Protein AF-A0A933R9L8-F1 (afdb_monomer)

pLDDT: mean 95.76, std 4.69, range [41.19, 98.94]

Solvent-accessible surface area (backbone atoms only — not comparable to full-atom values): 16592 Å² total; per-residue (Å²): 120,64,81,80,59,75,62,63,45,76,41,99,88,29,70,45,69,69,52,46,71,72,54,46,63,58,39,54,50,33,44,76,72,66,45,65,59,48,73,47,65,54,41,42,53,50,57,69,38,23,59,70,42,68,73,44,87,62,46,54,54,50,40,52,53,36,51,37,51,44,21,60,78,44,70,26,32,32,28,41,24,48,54,45,76,68,50,55,60,53,46,61,76,44,89,33,55,61,26,32,33,36,34,68,65,66,79,70,50,98,53,62,45,60,49,53,51,41,27,22,51,40,18,46,54,32,41,77,50,76,38,26,25,21,53,50,48,34,32,42,19,56,64,69,55,95,49,93,68,34,33,26,89,56,14,66,58,48,44,46,54,15,30,34,12,38,33,60,69,44,78,58,43,52,89,94,52,66,31,61,70,53,54,54,23,35,27,49,99,87,65,52,69,34,35,30,71,37,19,40,11,45,39,81,90,36,73,83,47,41,12,44,74,47,77,39,51,35,40,26,42,32,38,17,41,44,97,94,41,53,33,39,38,39,37,38,32,30,35,26,72,83,56,52,73,42,75,39,73,47,54,39,56,80,76,73,42,77,68,68,26,27,31,19,36,61,90,79,71,45,76,47,79,39,52,53,49,73,51,73,31,49,56,74,32,69,51,46,35,32,34,25,39,89,100,45,64,31,83,51,70,45,79,80,29,76,47,30,56,41,31,67,82,130

Secondary structure (DSSP, 8-state):
--TTSS-EEE-SS-EEESSGGGGHHHHHHHHHHT-SEEEE--HHHHHHH-GGGGSSTTHHHHHHHHHHHHHHHHT-EEEE-S--HHHHHHHTT-TTEEEEE-SSSTT-SSSHHHHHHHHHHHHHHHHHTTPPEE--EE-------SSTTS--TTHHHHHHHHHTTBS--EE-PPTT---HHHHTTTB-TTS-B---SS--EE-GGGTTSTTTTTSS-EEEEEEEEETTEEEEEEEEE---TT---EEEEEEGGGGT--SSEEEEETTTTEEEEESEEEEEE-TT-EEEEEEPPTT--TT-S-TTSSSSS-----

Sequence (314 aa):
PYVDDGAWWIDEHAAHPIDPLFFRRWFDDARRWGVCAIEQDWMLMYWFGVRALRAAPDRAAAWQRGLDQLAAESGVGLIWCMATPADLVLAATLDHVVAVRTSDDYRFAADPALLWTWYLTVNRLADALGLAAFKDCFFSSRQIGSDPIDGDEHAELEALLACMSAGPVGIGDRVGRTDREVVMRTCDADGRIRHVDRPLGLIDSCLFGEPARGERLAWATTTATRAGKVWTYVVAINTSADRRVISDRLELGAIGMEVPCSVYEWRRGEVQTAAALAAELAPRDWCLWVCAPPDERADIGDLTKYVTVPSEHD

Radius of gyration: 20.87 Å; Cα contacts (8 Å, |Δi|>4): 673; chains: 1; bounding box: 55×42×53 Å

Structure (mmCIF, N/CA/C/O backbone):
data_AF-A0A933R9L8-F1
#
_entry.id   AF-A0A933R9L8-F1
#
loop_
_atom_site.group_PDB
_atom_site.id
_atom_site.type_symbol
_atom_site.label_atom_id
_atom_site.label_alt_id
_atom_site.label_comp_id
_atom_site.label_asym_id
_atom_site.label_entity_id
_atom_site.label_seq_id
_atom_site.pdbx_PDB_ins_code
_atom_site.Cartn_x
_atom_site.Cartn_y
_atom_site.Cartn_z
_atom_site.occupancy
_atom_site.B_iso_or_equiv
_atom_site.auth_seq_id
_atom_site.auth_comp_id
_atom_site.auth_asym_id
_atom_site.auth_atom_id
_atom_site.pdbx_PDB_model_num
ATOM 1 N N . PRO A 1 1 ? 29.404 0.090 -20.972 1.00 69.94 1 PRO A N 1
ATOM 2 C CA . PRO A 1 1 ? 29.252 -1.245 -21.588 1.00 69.94 1 PRO A CA 1
ATOM 3 C C . PRO A 1 1 ? 27.897 -1.427 -22.283 1.00 69.94 1 PRO A C 1
ATOM 5 O O . PRO A 1 1 ? 27.896 -1.899 -23.406 1.00 69.94 1 PRO A O 1
ATOM 8 N N . TYR A 1 2 ? 26.764 -1.054 -21.665 1.00 85.50 2 TYR A N 1
ATOM 9 C CA . TYR A 1 2 ? 25.452 -1.168 -22.331 1.00 85.50 2 TYR A CA 1
ATOM 10 C C . TYR A 1 2 ? 25.185 -0.055 -23.348 1.00 85.50 2 TYR A C 1
ATOM 12 O O . TYR A 1 2 ? 24.677 -0.332 -24.421 1.00 85.50 2 TYR A O 1
ATOM 20 N N . VAL A 1 3 ? 25.595 1.183 -23.050 1.00 86.25 3 VAL A N 1
ATOM 21 C CA . VAL A 1 3 ? 25.443 2.337 -23.962 1.00 86.25 3 VAL A CA 1
ATOM 22 C C . VAL A 1 3 ? 26.217 2.199 -25.276 1.00 86.25 3 VAL A C 1
ATOM 24 O O . VAL A 1 3 ? 25.944 2.921 -26.228 1.00 86.25 3 VAL A O 1
ATOM 27 N N . ASP A 1 4 ? 27.177 1.274 -25.313 1.00 86.38 4 ASP A N 1
ATOM 28 C CA . ASP A 1 4 ? 27.986 0.963 -26.489 1.00 86.38 4 ASP A CA 1
ATOM 29 C C . ASP A 1 4 ? 27.278 -0.045 -27.422 1.00 86.38 4 ASP A C 1
ATOM 31 O O . ASP A 1 4 ? 27.739 -0.274 -28.540 1.00 86.38 4 ASP A O 1
ATOM 35 N N . ASP A 1 5 ? 26.167 -0.644 -26.971 1.00 83.94 5 ASP A N 1
ATOM 36 C CA . ASP A 1 5 ? 25.378 -1.646 -27.689 1.00 83.94 5 ASP A CA 1
ATOM 37 C C . ASP A 1 5 ? 23.938 -1.145 -27.905 1.00 83.94 5 ASP A C 1
ATOM 39 O O . ASP A 1 5 ? 23.154 -0.995 -26.966 1.00 83.94 5 ASP A O 1
ATOM 43 N N . GLY A 1 6 ? 23.588 -0.849 -29.158 1.00 86.75 6 GLY A N 1
ATOM 44 C CA . GLY A 1 6 ? 22.267 -0.345 -29.543 1.00 86.75 6 GLY A CA 1
ATOM 45 C C . GLY A 1 6 ? 22.114 1.179 -29.488 1.00 86.75 6 GLY A C 1
ATOM 46 O O . GLY A 1 6 ? 23.080 1.937 -29.411 1.00 86.75 6 GLY A O 1
ATOM 47 N N . ALA A 1 7 ? 20.868 1.644 -29.599 1.00 94.12 7 ALA A N 1
ATOM 48 C CA . ALA A 1 7 ? 20.539 3.066 -29.623 1.00 94.12 7 ALA A CA 1
ATOM 49 C C . ALA A 1 7 ? 20.041 3.536 -28.250 1.00 94.12 7 ALA A C 1
ATOM 51 O O . ALA A 1 7 ? 19.140 2.931 -27.666 1.00 94.12 7 ALA A O 1
ATOM 52 N N . TRP A 1 8 ? 20.604 4.643 -27.766 1.00 96.31 8 TRP A N 1
ATOM 53 C CA . TRP A 1 8 ? 20.368 5.167 -26.422 1.00 96.31 8 TRP A CA 1
ATOM 54 C C . TRP A 1 8 ? 20.039 6.654 -26.454 1.00 96.31 8 TRP A C 1
ATOM 56 O O . TRP A 1 8 ? 20.600 7.421 -27.239 1.00 96.31 8 TRP A O 1
ATOM 66 N N . TRP A 1 9 ? 19.163 7.076 -25.549 1.00 95.88 9 TRP A N 1
ATOM 67 C CA . TRP A 1 9 ? 19.098 8.467 -25.127 1.00 95.88 9 TRP A CA 1
ATOM 68 C C . TRP A 1 9 ? 20.053 8.661 -23.959 1.00 95.88 9 TRP A C 1
ATOM 70 O O . TRP A 1 9 ? 19.980 7.917 -22.985 1.00 95.88 9 TRP A O 1
ATOM 80 N N . ILE A 1 10 ? 20.949 9.640 -24.069 1.00 95.56 10 ILE A N 1
ATOM 81 C CA . ILE A 1 10 ? 22.016 9.881 -23.097 1.00 95.56 10 ILE A CA 1
ATOM 82 C C . ILE A 1 10 ? 21.965 11.348 -22.678 1.00 95.56 10 ILE A C 1
ATOM 84 O O . ILE A 1 10 ? 21.993 12.245 -23.520 1.00 95.56 10 ILE A O 1
ATOM 88 N N . ASP A 1 11 ? 21.909 11.569 -21.374 1.00 95.44 11 ASP A N 1
ATOM 89 C CA . ASP A 1 11 ? 22.041 12.858 -20.708 1.00 95.44 11 ASP A CA 1
ATOM 90 C C . ASP A 1 11 ? 23.164 12.771 -19.655 1.00 95.44 11 ASP A C 1
ATOM 92 O O . ASP A 1 11 ? 23.765 11.718 -19.451 1.00 95.44 11 ASP A O 1
ATOM 96 N N . GLU A 1 12 ? 23.485 13.889 -18.999 1.00 90.88 12 GLU A N 1
ATOM 97 C CA . GLU A 1 12 ? 24.673 14.028 -18.138 1.00 90.88 12 GLU A CA 1
ATOM 98 C C . GLU A 1 12 ? 24.776 12.973 -17.021 1.00 90.88 12 GLU A C 1
ATOM 100 O O . GLU A 1 12 ? 25.872 12.517 -16.696 1.00 90.88 12 GLU A O 1
ATOM 105 N N . HIS A 1 13 ? 23.641 12.571 -16.443 1.00 87.19 13 HIS A N 1
ATOM 106 C CA . HIS A 1 13 ? 23.596 11.674 -15.282 1.00 87.19 13 HIS A CA 1
ATOM 107 C C . HIS A 1 13 ? 22.801 10.386 -15.519 1.00 87.19 13 HIS A C 1
ATOM 109 O O . HIS A 1 13 ? 22.729 9.548 -14.624 1.00 87.19 13 HIS A O 1
ATOM 115 N N . ALA A 1 14 ? 22.194 10.214 -16.696 1.00 92.62 14 ALA A N 1
ATOM 116 C CA . ALA A 1 14 ? 21.341 9.068 -16.980 1.00 92.62 14 ALA A CA 1
ATOM 117 C C . ALA A 1 14 ? 21.338 8.713 -18.469 1.00 92.62 14 ALA A C 1
ATOM 119 O O . ALA A 1 14 ? 21.495 9.568 -19.341 1.00 92.62 14 ALA A O 1
ATOM 120 N N . ALA A 1 15 ? 21.100 7.436 -18.752 1.00 94.12 15 ALA A N 1
ATOM 121 C CA . ALA A 1 15 ? 20.850 6.942 -20.093 1.00 94.12 15 ALA A CA 1
ATOM 122 C C . ALA A 1 15 ? 19.682 5.954 -20.073 1.00 94.12 15 ALA A C 1
ATOM 124 O O . ALA A 1 15 ? 19.472 5.257 -19.081 1.00 94.12 15 ALA A O 1
ATOM 125 N N . HIS A 1 16 ? 18.936 5.894 -21.173 1.00 94.69 16 HIS A N 1
ATOM 126 C CA . HIS A 1 16 ? 17.823 4.967 -21.346 1.00 94.69 16 HIS A CA 1
ATOM 127 C C . HIS A 1 16 ? 17.876 4.340 -22.745 1.00 94.69 16 HIS A C 1
ATOM 129 O O . HIS A 1 16 ? 18.088 5.076 -23.720 1.00 94.69 16 HIS A O 1
ATOM 135 N N . PRO A 1 17 ? 17.691 3.014 -22.879 1.00 94.88 17 PRO A N 1
ATOM 136 C CA . PRO A 1 17 ? 17.653 2.371 -24.187 1.00 94.88 17 PRO A CA 1
ATOM 137 C C . PRO A 1 17 ? 16.448 2.889 -24.979 1.00 94.88 17 PRO A C 1
ATOM 139 O O . PRO A 1 17 ? 15.366 3.087 -24.427 1.00 94.88 17 PRO A O 1
ATOM 142 N N . ILE A 1 18 ? 16.617 3.139 -26.275 1.00 94.50 18 ILE A N 1
ATOM 143 C CA . ILE A 1 18 ? 15.500 3.586 -27.122 1.00 94.50 18 ILE A CA 1
ATOM 144 C C . ILE A 1 18 ? 14.539 2.427 -27.397 1.00 94.50 18 ILE A C 1
ATOM 146 O O . ILE A 1 18 ? 13.329 2.636 -27.447 1.00 94.50 18 ILE A O 1
ATOM 150 N N . ASP A 1 19 ? 15.076 1.220 -27.580 1.00 92.06 19 ASP A N 1
ATOM 151 C CA . ASP A 1 19 ? 14.301 0.011 -27.853 1.00 92.06 19 ASP A CA 1
ATOM 152 C C . ASP A 1 19 ? 13.912 -0.696 -26.541 1.00 92.06 19 ASP A C 1
ATOM 154 O O . ASP A 1 19 ? 14.803 -1.178 -25.832 1.00 92.06 19 ASP A O 1
ATOM 158 N N . PRO A 1 20 ? 12.612 -0.819 -26.208 1.00 86.81 20 PRO A N 1
ATOM 159 C CA . PRO A 1 20 ? 12.167 -1.573 -25.038 1.00 86.81 20 PRO A CA 1
ATOM 160 C C . PRO A 1 20 ? 12.564 -3.058 -25.076 1.00 86.81 20 PRO A C 1
ATOM 162 O O . PRO A 1 20 ? 12.691 -3.682 -24.023 1.00 86.81 20 PRO A O 1
ATOM 165 N N . LEU A 1 21 ? 12.825 -3.639 -26.254 1.00 91.25 21 LEU A N 1
ATOM 166 C CA . LEU A 1 21 ? 13.293 -5.025 -26.366 1.00 91.25 21 LEU A CA 1
ATOM 167 C C . LEU A 1 21 ? 14.699 -5.234 -25.807 1.00 91.25 21 LEU A C 1
ATOM 169 O O . LEU A 1 21 ? 15.070 -6.380 -25.547 1.00 91.25 21 LEU A O 1
ATOM 173 N N . PHE A 1 22 ? 15.442 -4.156 -25.535 1.00 93.88 22 PHE A N 1
ATOM 174 C CA . PHE A 1 22 ? 16.661 -4.219 -24.735 1.00 93.88 22 PHE A CA 1
ATOM 175 C C . PHE A 1 22 ? 16.438 -5.017 -23.441 1.00 93.88 22 PHE A C 1
ATOM 177 O O . PHE A 1 22 ? 17.287 -5.820 -23.056 1.00 93.88 22 PHE A O 1
ATOM 184 N N . PHE A 1 23 ? 15.263 -4.878 -22.813 1.00 95.25 23 PHE A N 1
ATOM 185 C CA . PHE A 1 23 ? 14.953 -5.535 -21.547 1.00 95.25 23 PHE A CA 1
ATOM 186 C C . PHE A 1 23 ? 14.664 -7.044 -21.661 1.00 95.25 23 PHE A C 1
ATOM 188 O O . PHE A 1 23 ? 14.666 -7.732 -20.640 1.00 95.25 23 PHE A O 1
ATOM 195 N N . ARG A 1 24 ? 14.473 -7.602 -22.870 1.00 96.56 24 ARG A N 1
ATOM 196 C CA . ARG A 1 24 ? 14.032 -8.999 -23.085 1.00 96.56 24 ARG A CA 1
ATOM 197 C C . ARG A 1 24 ? 14.874 -10.024 -22.330 1.00 96.56 24 ARG A C 1
ATOM 199 O O . ARG A 1 24 ? 14.326 -10.926 -21.706 1.00 96.56 24 ARG A O 1
ATOM 206 N N . ARG A 1 25 ? 16.197 -9.839 -22.311 1.00 95.62 25 ARG A N 1
ATOM 207 C CA . ARG A 1 25 ? 17.114 -10.743 -21.607 1.00 95.62 25 ARG A CA 1
ATOM 208 C C . ARG A 1 25 ? 16.751 -10.915 -20.127 1.00 95.62 25 ARG A C 1
ATOM 210 O O . ARG A 1 25 ? 16.815 -12.031 -19.622 1.00 95.62 25 ARG A O 1
ATOM 217 N N . TRP A 1 26 ? 16.386 -9.837 -19.432 1.00 96.00 26 TRP A N 1
ATOM 218 C CA . TRP A 1 26 ? 16.037 -9.909 -18.011 1.00 96.00 26 TRP A CA 1
ATOM 219 C C . TRP A 1 26 ? 14.732 -10.664 -17.781 1.00 96.00 26 TRP A C 1
ATOM 221 O O . TRP A 1 26 ? 14.635 -11.409 -16.813 1.00 96.00 26 TRP A O 1
ATOM 231 N N . PHE A 1 27 ? 13.764 -10.541 -18.689 1.00 98.00 27 PHE A N 1
ATOM 232 C CA . PHE A 1 27 ? 12.518 -11.303 -18.627 1.00 98.00 27 PHE A CA 1
ATOM 233 C C . PHE A 1 27 ? 12.734 -12.791 -18.927 1.00 98.00 27 PHE A C 1
ATOM 235 O O . PHE A 1 27 ? 12.150 -13.635 -18.246 1.00 98.00 27 PHE A O 1
ATOM 242 N N . ASP A 1 28 ? 13.597 -13.126 -19.889 1.00 97.44 28 ASP A N 1
ATOM 243 C CA . ASP A 1 28 ? 13.980 -14.515 -20.173 1.00 97.44 28 ASP A CA 1
ATOM 244 C C . ASP A 1 28 ? 14.694 -15.149 -18.967 1.00 97.44 28 ASP A C 1
ATOM 246 O O . ASP A 1 28 ? 14.401 -16.283 -18.572 1.00 97.44 28 ASP A O 1
ATOM 250 N N . ASP A 1 29 ? 15.616 -14.403 -18.350 1.00 97.56 29 ASP A N 1
ATOM 251 C CA . ASP A 1 29 ? 16.334 -14.831 -17.150 1.00 97.56 29 ASP A CA 1
ATOM 252 C C . ASP A 1 29 ? 15.376 -14.978 -15.951 1.00 97.56 29 ASP A C 1
ATOM 254 O O . ASP A 1 29 ? 15.415 -16.004 -15.269 1.00 97.56 29 ASP A O 1
ATOM 258 N N . ALA A 1 30 ? 14.464 -14.022 -15.740 1.00 97.50 30 ALA A N 1
ATOM 259 C CA . ALA A 1 30 ? 13.445 -14.061 -14.691 1.00 97.50 30 ALA A CA 1
ATOM 260 C C . ALA A 1 30 ? 12.543 -15.297 -14.818 1.00 97.50 30 ALA A C 1
ATOM 262 O O . ALA A 1 30 ? 12.377 -16.048 -13.854 1.00 97.50 30 ALA A O 1
ATOM 263 N N . ARG A 1 31 ? 12.047 -15.576 -16.029 1.00 97.06 31 ARG A N 1
ATOM 264 C CA . ARG A 1 31 ? 11.274 -16.788 -16.321 1.00 97.06 31 ARG A CA 1
ATOM 265 C C . ARG A 1 31 ? 12.079 -18.052 -16.029 1.00 97.06 31 ARG A C 1
ATOM 267 O O . ARG A 1 31 ? 11.572 -18.966 -15.381 1.00 97.06 31 ARG A O 1
ATOM 274 N N . ARG A 1 32 ? 13.337 -18.119 -16.482 1.00 97.75 32 ARG A N 1
ATOM 275 C CA . ARG A 1 32 ? 14.215 -19.282 -16.260 1.00 97.75 32 ARG A CA 1
ATOM 276 C C . ARG A 1 32 ? 14.468 -19.541 -14.774 1.00 97.75 32 ARG A C 1
ATOM 278 O O . ARG A 1 32 ? 14.610 -20.696 -14.381 1.00 97.75 32 ARG A O 1
ATOM 285 N N . TRP A 1 33 ? 14.548 -18.489 -13.964 1.00 97.75 33 TRP A N 1
ATOM 286 C CA . TRP A 1 33 ? 14.773 -18.582 -12.520 1.00 97.75 33 TRP A CA 1
ATOM 287 C C . TRP A 1 33 ? 13.495 -18.795 -11.698 1.00 97.75 33 TRP A C 1
ATOM 289 O O . TRP A 1 33 ? 13.599 -19.054 -10.503 1.00 97.75 33 TRP A O 1
ATOM 299 N N . GLY A 1 34 ? 12.310 -18.725 -12.314 1.00 97.19 34 GLY A N 1
ATOM 300 C CA . GLY A 1 34 ? 11.031 -18.845 -11.608 1.00 97.19 34 GLY A CA 1
ATOM 301 C C . GLY A 1 34 ? 10.668 -17.601 -10.792 1.00 97.19 34 GLY A C 1
ATOM 302 O O . GLY A 1 34 ? 10.009 -17.709 -9.759 1.00 97.19 34 GLY A O 1
ATOM 303 N N . VAL A 1 35 ? 11.125 -16.424 -11.224 1.00 96.88 35 VAL A N 1
ATOM 304 C CA . VAL A 1 35 ? 10.791 -15.139 -10.599 1.00 96.88 35 VAL A CA 1
ATOM 305 C C . VAL A 1 35 ? 9.299 -14.853 -10.771 1.00 96.88 35 VAL A C 1
ATOM 307 O O . VAL A 1 35 ? 8.761 -14.994 -11.865 1.00 96.88 35 VAL A O 1
ATOM 310 N N . CYS A 1 36 ? 8.636 -14.431 -9.692 1.00 95.50 36 CYS A N 1
ATOM 311 C CA . CYS A 1 36 ? 7.206 -14.110 -9.713 1.00 95.50 36 CYS A CA 1
ATOM 312 C C . CYS A 1 36 ? 6.926 -12.697 -10.240 1.00 95.50 36 CYS A C 1
ATOM 314 O O . CYS A 1 36 ? 5.942 -12.497 -10.946 1.00 95.50 36 CYS A O 1
ATOM 316 N N . ALA A 1 37 ? 7.781 -11.727 -9.907 1.00 96.56 37 ALA A N 1
ATOM 317 C CA . ALA A 1 37 ? 7.651 -10.350 -10.365 1.00 96.56 37 ALA A CA 1
ATOM 318 C C . ALA A 1 37 ? 9.013 -9.652 -10.501 1.00 96.56 37 ALA A C 1
ATOM 320 O O . ALA A 1 37 ? 9.962 -9.999 -9.797 1.00 96.56 37 ALA A O 1
ATOM 321 N N . ILE A 1 38 ? 9.089 -8.659 -11.387 1.00 97.38 38 ILE A N 1
ATOM 322 C CA . ILE A 1 38 ? 10.220 -7.734 -11.525 1.00 97.38 38 ILE A CA 1
ATOM 323 C C . ILE A 1 38 ? 9.786 -6.361 -11.018 1.00 97.38 38 ILE A C 1
ATOM 325 O O . ILE A 1 38 ? 8.804 -5.796 -11.496 1.00 97.38 38 ILE A O 1
ATOM 329 N N . GLU A 1 39 ? 10.551 -5.799 -10.089 1.00 96.62 39 GLU A N 1
ATOM 330 C CA . GLU A 1 39 ? 10.417 -4.398 -9.705 1.00 96.62 39 GLU A CA 1
ATOM 331 C C . GLU A 1 39 ? 11.209 -3.518 -10.681 1.00 96.62 39 GLU A C 1
ATOM 333 O O . GLU A 1 39 ? 12.434 -3.620 -10.777 1.00 96.62 39 GLU A O 1
ATOM 338 N N . GLN A 1 40 ? 10.507 -2.669 -11.434 1.00 96.19 40 GLN A N 1
ATOM 339 C CA . GLN A 1 40 ? 11.128 -1.622 -12.235 1.00 96.19 40 GLN A CA 1
ATOM 340 C C . GLN A 1 40 ? 11.386 -0.411 -11.343 1.00 96.19 40 GLN A C 1
ATOM 342 O O . GLN A 1 40 ? 10.487 0.376 -11.044 1.00 96.19 40 GLN A O 1
ATOM 347 N N . ASP A 1 41 ? 12.645 -0.279 -10.953 1.00 93.38 41 ASP A N 1
ATOM 348 C CA . ASP A 1 41 ? 13.125 0.736 -10.028 1.00 93.38 41 ASP A CA 1
ATOM 349 C C . ASP A 1 41 ? 13.332 2.116 -10.687 1.00 93.38 41 ASP A C 1
ATOM 351 O O . ASP A 1 41 ? 13.408 2.228 -11.919 1.00 93.38 41 ASP A O 1
ATOM 355 N N . TRP A 1 42 ? 13.440 3.165 -9.864 1.00 91.56 42 TRP A N 1
ATOM 356 C CA . TRP A 1 42 ? 13.875 4.520 -10.243 1.00 91.56 42 TRP A CA 1
ATOM 357 C C . TRP A 1 42 ? 13.070 5.179 -11.386 1.00 91.56 42 TRP A C 1
ATOM 359 O O . TRP A 1 42 ? 13.608 6.003 -12.132 1.00 91.56 42 TRP A O 1
ATOM 369 N N . MET A 1 43 ? 11.772 4.886 -11.540 1.00 93.94 43 MET A N 1
ATOM 370 C CA . MET A 1 43 ? 10.982 5.396 -12.676 1.00 93.94 43 MET A CA 1
ATOM 371 C C . MET A 1 43 ? 11.011 6.922 -12.809 1.00 93.94 43 MET A C 1
ATOM 373 O O . MET A 1 43 ? 11.311 7.449 -13.887 1.00 93.94 43 MET A O 1
ATOM 377 N N . LEU A 1 44 ? 10.774 7.649 -11.710 1.00 92.69 44 LEU A N 1
ATOM 378 C CA . LEU A 1 44 ? 10.824 9.110 -11.710 1.00 92.69 44 LEU A CA 1
ATOM 379 C C . LEU A 1 44 ? 12.222 9.622 -12.074 1.00 92.69 44 LEU A C 1
ATOM 381 O O . LEU A 1 44 ? 12.355 10.641 -12.747 1.00 92.69 44 LEU A O 1
ATOM 385 N N . MET A 1 45 ? 13.276 8.911 -11.682 1.00 92.12 45 MET A N 1
ATOM 386 C CA . MET A 1 45 ? 14.651 9.318 -11.952 1.00 92.12 45 MET A CA 1
ATOM 387 C C . MET A 1 45 ? 15.014 9.144 -13.423 1.00 92.12 45 MET A C 1
ATOM 389 O O . MET A 1 45 ? 15.672 10.021 -13.976 1.00 92.12 45 MET A O 1
ATOM 393 N N . TYR A 1 46 ? 14.512 8.110 -14.102 1.00 91.62 46 TYR A N 1
ATOM 394 C CA . TYR A 1 46 ? 14.630 8.017 -15.561 1.00 91.62 46 TYR A CA 1
ATOM 395 C C . TYR A 1 46 ? 13.825 9.111 -16.260 1.00 91.62 46 TYR A C 1
ATOM 397 O O . TYR A 1 46 ? 14.349 9.788 -17.148 1.00 91.62 46 TYR A O 1
ATOM 405 N N . TRP A 1 47 ? 12.590 9.353 -15.814 1.00 91.75 47 TRP A N 1
ATOM 406 C CA . TRP A 1 47 ? 11.761 10.437 -16.337 1.00 91.75 47 TRP A CA 1
ATOM 407 C C . TRP A 1 47 ? 12.449 11.806 -16.211 1.00 91.75 47 TRP A C 1
ATOM 409 O O . TRP A 1 47 ? 12.438 12.590 -17.163 1.00 91.75 47 TRP A O 1
ATOM 419 N N . PHE A 1 48 ? 13.075 12.107 -15.065 1.00 92.38 48 PHE A N 1
ATOM 420 C CA . PHE A 1 48 ? 13.801 13.362 -14.838 1.00 92.38 48 PHE A CA 1
ATOM 421 C C . PHE A 1 48 ? 15.173 13.422 -15.498 1.00 92.38 48 PHE A C 1
ATOM 423 O O . PHE A 1 48 ? 15.513 14.471 -16.054 1.00 92.38 48 PHE A O 1
ATOM 430 N N . GLY A 1 49 ? 15.920 12.326 -15.450 1.00 94.06 49 GLY A N 1
ATOM 431 C CA . GLY A 1 49 ? 17.307 12.237 -15.880 1.00 94.06 49 GLY A CA 1
ATOM 432 C C . GLY A 1 49 ? 17.485 12.124 -17.389 1.00 94.06 49 GLY A C 1
ATOM 433 O O . GLY A 1 49 ? 18.515 12.562 -17.885 1.00 94.06 49 GLY A O 1
ATOM 434 N N . VAL A 1 50 ? 16.499 11.597 -18.126 1.00 96.00 50 VAL A N 1
ATOM 435 C CA . VAL A 1 50 ? 16.588 11.405 -19.583 1.00 96.00 50 VAL A CA 1
ATOM 436 C C . VAL A 1 50 ? 15.557 12.278 -20.293 1.00 96.00 50 VAL A C 1
ATOM 438 O O . VAL A 1 50 ? 14.399 11.905 -20.489 1.00 96.00 50 VAL A O 1
ATOM 441 N N . ARG A 1 51 ? 15.979 13.470 -20.732 1.00 95.75 51 ARG A N 1
ATOM 442 C CA . ARG A 1 51 ? 15.111 14.498 -21.339 1.00 95.75 51 ARG A CA 1
ATOM 443 C C . ARG A 1 51 ? 14.340 13.975 -22.543 1.00 95.75 51 ARG A C 1
ATOM 445 O O . ARG A 1 51 ? 13.201 14.382 -22.772 1.00 95.75 51 ARG A O 1
ATOM 452 N N . ALA A 1 52 ? 14.938 13.059 -23.298 1.00 95.75 52 ALA A N 1
ATOM 453 C CA . ALA A 1 52 ? 14.323 12.481 -24.481 1.00 95.75 52 ALA A CA 1
ATOM 454 C C . ALA A 1 52 ? 13.017 11.719 -24.192 1.00 95.75 52 ALA A C 1
ATOM 456 O O . ALA A 1 52 ? 12.145 11.744 -25.061 1.00 95.75 52 ALA A O 1
ATOM 457 N N . LEU A 1 53 ? 12.838 11.133 -22.997 1.00 94.38 53 LEU A N 1
ATOM 458 C CA . LEU A 1 53 ? 11.589 10.466 -22.590 1.00 94.38 53 LEU A CA 1
ATOM 459 C C . LEU A 1 53 ? 10.397 11.432 -22.520 1.00 94.38 53 LEU A C 1
ATOM 461 O O . LEU A 1 53 ? 9.253 11.009 -22.664 1.00 94.38 53 LEU A O 1
ATOM 465 N N . ARG A 1 54 ? 10.670 12.731 -22.348 1.00 93.62 54 ARG A N 1
ATOM 466 C CA . ARG A 1 54 ? 9.668 13.805 -22.223 1.00 93.62 54 ARG A CA 1
ATOM 467 C C . ARG A 1 54 ? 9.609 14.733 -23.426 1.00 93.62 54 ARG A C 1
ATOM 469 O O . ARG A 1 54 ? 8.764 15.618 -23.486 1.00 93.62 54 ARG A O 1
ATOM 476 N N . ALA A 1 55 ? 10.528 14.563 -24.372 1.00 95.50 55 ALA A N 1
ATOM 477 C CA . ALA A 1 55 ? 10.632 15.428 -25.541 1.00 95.50 55 ALA A CA 1
ATOM 478 C C . ALA A 1 55 ? 9.514 15.182 -26.571 1.00 95.50 55 ALA A C 1
ATOM 480 O O . ALA A 1 55 ? 9.334 15.993 -27.476 1.00 95.50 55 ALA A O 1
ATOM 481 N N . ALA A 1 56 ? 8.775 14.076 -26.451 1.00 94.06 56 ALA A N 1
ATOM 482 C CA . ALA A 1 56 ? 7.577 13.801 -27.232 1.00 94.06 56 ALA A CA 1
ATOM 483 C C . ALA A 1 56 ? 6.592 12.956 -26.407 1.00 94.06 56 ALA A C 1
ATOM 485 O O . ALA A 1 56 ? 7.047 12.166 -25.572 1.00 94.06 56 ALA A O 1
ATOM 486 N N . PRO A 1 57 ? 5.274 13.078 -26.658 1.00 91.38 57 PRO A N 1
ATOM 487 C CA . PRO A 1 57 ? 4.285 12.145 -26.130 1.00 91.38 57 PRO A CA 1
ATOM 488 C C . PRO A 1 57 ? 4.654 10.686 -26.426 1.00 91.38 57 PRO A C 1
ATOM 490 O O . PRO A 1 57 ? 5.427 10.394 -27.340 1.00 91.38 57 PRO A O 1
ATOM 493 N N . ASP A 1 58 ? 4.094 9.777 -25.634 1.00 92.50 58 ASP A N 1
ATOM 494 C CA . ASP A 1 58 ? 4.219 8.321 -25.762 1.00 92.50 58 ASP A CA 1
ATOM 495 C C . ASP A 1 58 ? 5.600 7.696 -25.542 1.00 92.50 58 ASP A C 1
ATOM 497 O O . ASP A 1 58 ? 5.664 6.483 -25.405 1.00 92.50 58 ASP A O 1
ATOM 501 N N . ARG A 1 59 ? 6.707 8.437 -25.437 1.00 94.06 59 ARG A N 1
ATOM 502 C CA . ARG A 1 59 ? 8.031 7.796 -25.283 1.00 94.06 59 ARG A CA 1
ATOM 503 C C . ARG A 1 59 ? 8.186 7.017 -23.978 1.00 94.06 59 ARG A C 1
ATOM 505 O O . ARG A 1 59 ? 8.555 5.847 -24.013 1.00 94.06 59 ARG A O 1
ATOM 512 N N . ALA A 1 60 ? 7.860 7.629 -22.840 1.00 94.06 60 ALA A N 1
ATOM 513 C CA . ALA A 1 60 ? 7.844 6.908 -21.564 1.00 94.06 60 ALA A CA 1
ATOM 514 C C . ALA A 1 60 ? 6.755 5.825 -21.521 1.00 94.06 60 ALA A C 1
ATOM 516 O O . ALA A 1 60 ? 6.968 4.762 -20.943 1.00 94.06 60 ALA A O 1
ATOM 517 N N . ALA A 1 61 ? 5.622 6.055 -22.192 1.00 95.38 61 ALA A N 1
ATOM 518 C CA . ALA A 1 61 ? 4.556 5.064 -22.262 1.00 95.38 61 ALA A CA 1
ATOM 519 C C . ALA A 1 61 ? 4.949 3.841 -23.103 1.00 95.38 61 ALA A C 1
ATOM 521 O O . ALA A 1 61 ? 4.621 2.719 -22.742 1.00 95.38 61 ALA A O 1
ATOM 522 N N . ALA A 1 62 ? 5.676 4.033 -24.205 1.00 95.50 62 ALA A N 1
ATOM 523 C CA . ALA A 1 62 ? 6.184 2.961 -25.053 1.00 95.50 62 ALA A CA 1
ATOM 524 C C . ALA A 1 62 ? 7.194 2.083 -24.306 1.00 95.50 62 ALA A C 1
ATOM 526 O O . ALA A 1 62 ? 7.180 0.867 -24.477 1.00 95.50 62 ALA A O 1
ATOM 527 N N . TRP A 1 63 ? 8.020 2.680 -23.441 1.00 95.56 63 TRP A N 1
ATOM 528 C CA . TRP A 1 63 ? 8.882 1.923 -22.537 1.00 95.56 63 TRP A CA 1
ATOM 529 C C . TRP A 1 63 ? 8.063 1.019 -21.607 1.00 95.56 63 TRP A C 1
ATOM 531 O O . TRP A 1 63 ? 8.272 -0.192 -21.611 1.00 95.56 63 TRP A O 1
ATOM 541 N N . GLN A 1 64 ? 7.092 1.575 -20.880 1.00 97.38 64 GLN A N 1
ATOM 542 C CA . GLN A 1 64 ? 6.274 0.807 -19.933 1.00 97.38 64 GLN A CA 1
ATOM 543 C C . GLN A 1 64 ? 5.410 -0.261 -20.618 1.00 97.38 64 GLN A C 1
ATOM 545 O O . GLN A 1 64 ? 5.379 -1.395 -20.155 1.00 97.38 64 GLN A O 1
ATOM 550 N N . ARG A 1 65 ? 4.788 0.050 -21.765 1.00 97.81 65 ARG A N 1
ATOM 551 C CA . ARG A 1 65 ? 4.049 -0.929 -22.588 1.00 97.81 65 ARG A CA 1
ATOM 552 C C . ARG A 1 65 ? 4.955 -2.047 -23.107 1.00 97.81 65 ARG A C 1
ATOM 554 O O . ARG A 1 65 ? 4.528 -3.189 -23.202 1.00 97.81 65 ARG A O 1
ATOM 561 N N . GLY A 1 66 ? 6.207 -1.729 -23.437 1.00 97.69 66 GLY A N 1
ATOM 562 C CA . GLY A 1 66 ? 7.195 -2.734 -23.818 1.00 97.69 66 GLY A CA 1
ATOM 563 C C . GLY A 1 66 ? 7.540 -3.677 -22.664 1.00 97.69 66 GLY A C 1
ATOM 564 O O . GLY A 1 66 ? 7.625 -4.883 -22.876 1.00 97.69 66 GLY A O 1
ATOM 565 N N . LEU A 1 67 ? 7.691 -3.150 -21.443 1.00 98.00 67 LEU A N 1
ATOM 566 C CA . LEU A 1 67 ? 7.883 -3.979 -20.249 1.00 98.00 67 LEU A CA 1
ATOM 567 C C . LEU A 1 67 ? 6.660 -4.861 -19.972 1.00 98.00 67 LEU A C 1
ATOM 569 O O . LEU A 1 67 ? 6.830 -6.047 -19.713 1.00 98.00 67 LEU A O 1
ATOM 573 N N . ASP A 1 68 ? 5.450 -4.309 -20.075 1.00 98.44 68 ASP A N 1
ATOM 574 C CA . ASP A 1 68 ? 4.190 -5.045 -19.904 1.00 98.44 68 ASP A CA 1
ATOM 575 C C . ASP A 1 68 ? 4.042 -6.187 -20.928 1.00 98.44 68 ASP A C 1
ATOM 577 O O . ASP A 1 68 ? 3.730 -7.320 -20.565 1.00 98.44 68 ASP A O 1
ATOM 581 N N . GLN A 1 69 ? 4.397 -5.949 -22.195 1.00 98.44 69 GLN A N 1
ATOM 582 C CA . GLN A 1 69 ? 4.424 -7.004 -23.211 1.00 98.44 69 GLN A CA 1
ATOM 583 C C . GLN A 1 69 ? 5.425 -8.120 -22.861 1.00 98.44 69 GLN A C 1
ATOM 585 O O . GLN A 1 69 ? 5.113 -9.304 -22.992 1.00 98.44 69 GLN A O 1
ATOM 590 N N . LEU A 1 70 ? 6.639 -7.769 -22.429 1.00 98.31 70 LEU A N 1
ATOM 591 C CA . LEU A 1 70 ? 7.645 -8.764 -22.039 1.00 98.31 70 LEU A CA 1
ATOM 592 C C . LEU A 1 70 ? 7.215 -9.541 -20.785 1.00 98.31 70 LEU A C 1
ATOM 594 O O . LEU A 1 70 ? 7.469 -10.742 -20.685 1.00 98.31 70 LEU A O 1
ATOM 598 N N . ALA A 1 71 ? 6.525 -8.878 -19.857 1.00 98.12 71 ALA A N 1
ATOM 599 C CA . ALA A 1 71 ? 5.917 -9.484 -18.680 1.00 98.12 71 ALA A CA 1
ATOM 600 C C . ALA A 1 71 ? 4.863 -10.531 -19.078 1.00 98.12 71 ALA A C 1
ATOM 602 O O . ALA A 1 71 ? 4.908 -11.663 -18.584 1.00 98.12 71 ALA A O 1
ATOM 603 N N . ALA A 1 72 ? 4.007 -10.201 -20.052 1.00 97.94 72 ALA A N 1
ATOM 604 C CA . ALA A 1 72 ? 3.027 -11.112 -20.641 1.00 97.94 72 ALA A CA 1
ATOM 605 C C . ALA A 1 72 ? 3.679 -12.354 -21.267 1.00 97.94 72 ALA A C 1
ATOM 607 O O . ALA A 1 72 ? 3.296 -13.488 -20.972 1.00 97.94 72 ALA A O 1
ATOM 608 N N . GLU A 1 73 ? 4.696 -12.149 -22.114 1.00 97.62 73 GLU A N 1
ATOM 609 C CA . GLU A 1 73 ? 5.421 -13.226 -22.804 1.00 97.62 73 GLU A CA 1
ATOM 610 C C . GLU A 1 73 ? 6.128 -14.169 -21.815 1.00 97.62 73 GLU A C 1
ATOM 612 O O . GLU A 1 73 ? 6.189 -15.385 -22.033 1.00 97.62 73 GLU A O 1
ATOM 617 N N . SER A 1 74 ? 6.637 -13.623 -20.708 1.00 97.12 74 SER A N 1
ATOM 618 C CA . SER A 1 74 ? 7.395 -14.387 -19.718 1.00 97.12 74 SER A CA 1
ATOM 619 C C . SER A 1 74 ? 6.556 -14.970 -18.585 1.00 97.12 74 SER A C 1
ATOM 621 O O . SER A 1 74 ? 7.013 -15.930 -17.955 1.00 97.12 74 SER A O 1
ATOM 623 N N . GLY A 1 75 ? 5.335 -14.476 -18.365 1.00 96.81 75 GLY A N 1
ATOM 624 C CA . GLY A 1 75 ? 4.478 -14.867 -17.243 1.00 96.81 75 GLY A CA 1
ATOM 625 C C . GLY A 1 75 ? 4.995 -14.350 -15.898 1.00 96.81 75 GLY A C 1
ATOM 626 O O . GLY A 1 75 ? 4.942 -15.073 -14.907 1.00 96.81 75 GLY A O 1
ATOM 627 N N . VAL A 1 76 ? 5.549 -13.137 -15.886 1.00 97.50 76 VAL A N 1
ATOM 628 C CA . VAL A 1 76 ? 6.143 -12.488 -14.707 1.00 97.50 76 VAL A CA 1
ATOM 629 C C . VAL A 1 76 ? 5.358 -11.213 -14.426 1.00 97.50 76 VAL A C 1
ATOM 631 O O . VAL A 1 76 ? 5.045 -10.488 -15.360 1.00 97.50 76 VAL A O 1
ATOM 634 N N . GLY A 1 77 ? 5.025 -10.934 -13.168 1.00 98.06 77 GLY A N 1
ATOM 635 C CA . GLY A 1 77 ? 4.391 -9.671 -12.791 1.00 98.06 77 GLY A CA 1
ATOM 636 C C . GLY A 1 77 ? 5.371 -8.497 -12.810 1.00 98.06 77 GLY A C 1
ATOM 637 O O . GLY A 1 77 ? 6.588 -8.673 -12.751 1.00 98.06 77 GLY A O 1
ATOM 638 N N . LEU A 1 78 ? 4.854 -7.279 -12.836 1.00 98.38 78 LEU A N 1
ATOM 639 C CA . LEU A 1 78 ? 5.649 -6.069 -12.654 1.00 98.38 78 LEU A CA 1
ATOM 640 C C . LEU A 1 78 ? 5.302 -5.391 -11.330 1.00 98.38 78 LEU A C 1
ATOM 642 O O . LEU A 1 78 ? 4.184 -5.507 -10.827 1.00 98.38 78 LEU A O 1
ATOM 646 N N . ILE A 1 79 ? 6.263 -4.661 -10.781 1.00 98.19 79 ILE A N 1
ATOM 647 C CA . ILE A 1 79 ? 6.049 -3.703 -9.700 1.00 98.19 79 ILE A CA 1
ATOM 648 C C . ILE A 1 79 ? 6.707 -2.401 -10.130 1.00 98.19 79 ILE A C 1
ATOM 650 O O . ILE A 1 79 ? 7.890 -2.391 -10.467 1.00 98.19 79 ILE A O 1
ATOM 654 N N . TRP A 1 80 ? 5.968 -1.299 -10.133 1.00 98.00 80 TRP A N 1
ATOM 655 C CA . TRP A 1 80 ? 6.582 0.004 -10.378 1.00 98.00 80 TRP A CA 1
ATOM 656 C C . TRP A 1 80 ? 7.110 0.601 -9.094 1.00 98.00 80 TRP A C 1
ATOM 658 O O . TRP A 1 80 ? 6.375 0.713 -8.113 1.00 98.00 80 TRP A O 1
ATOM 668 N N . CYS A 1 81 ? 8.354 1.056 -9.125 1.00 96.44 81 CYS A N 1
ATOM 669 C CA . CYS A 1 81 ? 8.970 1.741 -8.011 1.00 96.44 81 CYS A CA 1
ATOM 670 C C . CYS A 1 81 ? 9.286 3.198 -8.349 1.00 96.44 81 CYS A C 1
ATOM 672 O O . CYS A 1 81 ? 9.756 3.520 -9.445 1.00 96.44 81 CYS A O 1
ATOM 674 N N . MET A 1 82 ? 9.022 4.082 -7.377 1.00 93.25 82 MET A N 1
ATOM 675 C CA . MET A 1 82 ? 9.251 5.520 -7.510 1.00 93.25 82 MET A CA 1
ATOM 676 C C . MET A 1 82 ? 8.549 6.081 -8.757 1.00 93.25 82 MET A C 1
ATOM 678 O O . MET A 1 82 ? 9.126 6.829 -9.544 1.00 93.25 82 MET A O 1
ATOM 682 N N . ALA A 1 83 ? 7.296 5.672 -8.955 1.00 94.19 83 ALA A N 1
ATOM 683 C CA . ALA A 1 83 ? 6.459 6.064 -10.080 1.00 94.19 83 ALA A CA 1
ATOM 684 C C . ALA A 1 83 ? 5.989 7.523 -9.954 1.00 94.19 83 ALA A C 1
ATOM 686 O O . ALA A 1 83 ? 5.653 8.005 -8.870 1.00 94.19 83 ALA A O 1
ATOM 687 N N . THR A 1 84 ? 5.922 8.240 -11.075 1.00 93.88 84 THR A N 1
ATOM 688 C CA . THR A 1 84 ? 5.240 9.539 -11.144 1.00 93.88 84 THR A CA 1
ATOM 689 C C . THR A 1 84 ? 3.718 9.346 -11.213 1.00 93.88 84 THR A C 1
ATOM 691 O O . THR A 1 84 ? 3.248 8.268 -11.576 1.00 93.88 84 THR A O 1
ATOM 694 N N . PRO A 1 85 ? 2.899 10.388 -10.967 1.00 93.62 85 PRO A N 1
ATOM 695 C CA . PRO A 1 85 ? 1.451 10.280 -11.160 1.00 93.62 85 PRO A CA 1
ATOM 696 C C . PRO A 1 85 ? 1.041 9.860 -12.581 1.00 93.62 85 PRO A C 1
ATOM 698 O O . PRO A 1 85 ? 0.033 9.183 -12.748 1.00 93.62 85 PRO A O 1
ATOM 701 N N . ALA A 1 86 ? 1.815 10.233 -13.606 1.00 93.94 86 ALA A N 1
ATOM 702 C CA . ALA A 1 86 ? 1.546 9.815 -14.982 1.00 93.94 86 ALA A CA 1
ATOM 703 C C . ALA A 1 86 ? 1.805 8.315 -15.186 1.00 93.94 86 ALA A C 1
ATOM 705 O O . ALA A 1 86 ? 1.044 7.662 -15.899 1.00 93.94 86 ALA A O 1
ATOM 706 N N . ASP A 1 87 ? 2.832 7.775 -14.525 1.00 96.00 87 ASP A N 1
ATOM 707 C CA . ASP A 1 87 ? 3.121 6.341 -14.530 1.00 96.00 87 ASP A CA 1
ATOM 708 C C . ASP A 1 87 ? 1.991 5.570 -13.841 1.00 96.00 87 ASP A C 1
ATOM 710 O O . ASP A 1 87 ? 1.515 4.596 -14.402 1.00 96.00 87 ASP A O 1
ATOM 714 N N . LEU A 1 88 ? 1.469 6.059 -12.704 1.00 96.88 88 LEU A N 1
ATOM 715 C CA . LEU A 1 88 ? 0.308 5.455 -12.027 1.00 96.88 88 LEU A CA 1
ATOM 716 C C . LEU A 1 88 ? -0.963 5.458 -12.898 1.00 96.88 88 LEU A C 1
ATOM 718 O O . LEU A 1 88 ? -1.738 4.507 -12.889 1.00 96.88 88 LEU A O 1
ATOM 722 N N . VAL A 1 89 ? -1.202 6.514 -13.677 1.00 97.12 89 VAL A N 1
ATOM 723 C CA . VAL A 1 89 ? -2.357 6.548 -14.591 1.00 97.12 89 VAL A CA 1
ATOM 724 C C . VAL A 1 89 ? -2.180 5.559 -15.741 1.00 97.12 89 VAL A C 1
ATOM 726 O O . VAL A 1 89 ? -3.126 4.860 -16.096 1.00 97.12 89 VAL A O 1
ATOM 729 N N . LEU A 1 90 ? -0.982 5.488 -16.330 1.00 97.12 90 LEU A N 1
ATOM 730 C CA . LEU A 1 90 ? -0.695 4.515 -17.383 1.00 97.12 90 LEU A CA 1
ATOM 731 C C . LEU A 1 90 ? -0.781 3.086 -16.843 1.00 97.12 90 LEU A C 1
ATOM 733 O O . LEU A 1 90 ? -1.307 2.205 -17.514 1.00 97.12 90 LEU A O 1
ATOM 737 N N . ALA A 1 91 ? -0.310 2.890 -15.621 1.00 97.88 91 ALA A N 1
ATOM 738 C CA . ALA A 1 91 ? -0.302 1.633 -14.911 1.00 97.88 91 ALA A CA 1
ATOM 739 C C . ALA A 1 91 ? -1.669 0.955 -14.836 1.00 97.88 91 ALA A C 1
ATOM 741 O O . ALA A 1 91 ? -1.780 -0.240 -15.079 1.00 97.88 91 ALA A O 1
ATOM 742 N N . ALA A 1 92 ? -2.719 1.740 -14.600 1.00 97.56 92 ALA A N 1
ATOM 743 C CA . ALA A 1 92 ? -4.102 1.269 -14.578 1.00 97.56 92 ALA A CA 1
ATOM 744 C C . ALA A 1 92 ? -4.603 0.716 -15.928 1.00 97.56 92 ALA A C 1
ATOM 746 O O . ALA A 1 92 ? -5.706 0.183 -16.009 1.00 97.56 92 ALA A O 1
ATOM 747 N N . THR A 1 93 ? -3.827 0.883 -17.003 1.00 97.69 93 THR A N 1
ATOM 748 C CA . THR A 1 93 ? -4.139 0.388 -18.353 1.00 97.69 93 THR A CA 1
ATOM 749 C C . THR A 1 93 ? -3.267 -0.793 -18.783 1.00 97.69 93 THR A C 1
ATOM 751 O O . THR A 1 93 ? -3.378 -1.228 -19.927 1.00 97.69 93 THR A O 1
ATOM 754 N N . LEU A 1 94 ? -2.374 -1.265 -17.908 1.00 98.25 94 LEU A N 1
ATOM 755 C CA . LEU A 1 94 ? -1.411 -2.328 -18.187 1.00 98.25 94 LEU A CA 1
ATOM 756 C C . LEU A 1 94 ? -1.795 -3.587 -17.403 1.00 98.25 94 LEU A C 1
ATOM 758 O O . LEU A 1 94 ? -2.118 -3.509 -16.219 1.00 98.25 94 LE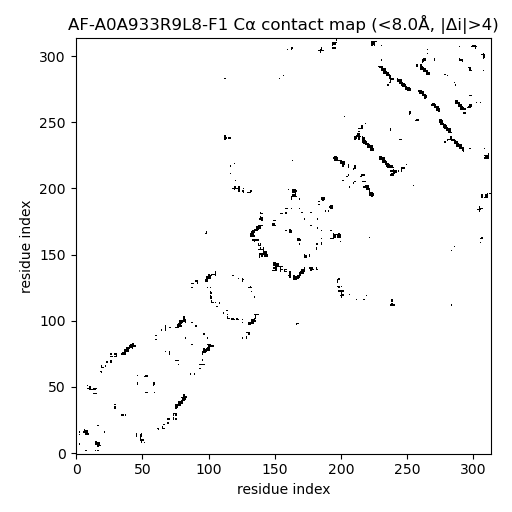U A O 1
ATOM 762 N N . ASP A 1 95 ? -1.775 -4.738 -18.070 1.00 97.62 95 ASP A N 1
ATOM 763 C CA . ASP A 1 95 ? -2.389 -5.967 -17.553 1.00 97.62 95 ASP A CA 1
ATOM 764 C C . ASP A 1 95 ? -1.472 -6.732 -16.590 1.00 97.62 95 ASP A C 1
ATOM 766 O O . ASP A 1 95 ? -1.941 -7.486 -15.735 1.00 97.62 95 ASP A O 1
ATOM 770 N N . HIS A 1 96 ? -0.153 -6.571 -16.722 1.00 97.94 96 HIS A N 1
ATOM 771 C CA . HIS A 1 96 ? 0.816 -7.407 -16.013 1.00 97.94 96 HIS A CA 1
ATOM 772 C C . HIS A 1 96 ? 1.431 -6.754 -14.795 1.00 97.94 96 HIS A C 1
ATOM 774 O O . HIS A 1 96 ? 2.386 -7.292 -14.223 1.00 97.94 96 HIS A O 1
ATOM 780 N N . VAL A 1 97 ? 0.900 -5.614 -14.368 1.00 98.19 97 VAL A N 1
ATOM 781 C CA . VAL A 1 97 ? 1.507 -4.902 -13.263 1.00 98.19 97 VAL A CA 1
ATOM 782 C C . VAL A 1 97 ? 0.685 -5.021 -12.008 1.00 98.19 97 VAL A C 1
ATOM 784 O O . VAL A 1 97 ? -0.438 -4.542 -11.897 1.00 98.19 97 VAL A O 1
ATOM 787 N N . VAL A 1 98 ? 1.291 -5.716 -11.056 1.00 97.19 98 VAL A N 1
ATOM 788 C CA . VAL A 1 98 ? 0.591 -6.292 -9.916 1.00 97.19 98 VAL A CA 1
ATOM 789 C C . VAL A 1 98 ? 0.639 -5.391 -8.691 1.00 97.19 98 VAL A C 1
ATOM 791 O O . VAL A 1 98 ? -0.131 -5.610 -7.764 1.00 97.19 98 VAL A O 1
ATOM 794 N N . ALA A 1 99 ? 1.531 -4.394 -8.667 1.00 97.62 99 ALA A N 1
ATOM 795 C CA . ALA A 1 99 ? 1.573 -3.376 -7.622 1.00 97.62 99 ALA A CA 1
ATOM 796 C C . ALA A 1 99 ? 2.353 -2.115 -8.031 1.00 97.62 99 ALA A C 1
ATOM 798 O O . ALA A 1 99 ? 3.215 -2.135 -8.912 1.00 97.62 99 ALA A O 1
ATOM 799 N N . VAL A 1 100 ? 2.092 -1.021 -7.316 1.00 98.31 100 VAL A N 1
ATOM 800 C CA . VAL A 1 100 ? 2.857 0.234 -7.370 1.00 98.31 100 VAL A CA 1
ATOM 801 C C . VAL A 1 100 ? 3.431 0.567 -6.000 1.00 98.31 100 VAL A C 1
ATOM 803 O O . VAL A 1 100 ? 2.717 0.514 -5.002 1.00 98.31 100 VAL A O 1
ATOM 806 N N . ARG A 1 101 ? 4.694 0.986 -5.926 1.00 97.38 101 ARG A N 1
ATOM 807 C CA . ARG A 1 101 ? 5.219 1.644 -4.726 1.00 97.38 101 ARG A CA 1
ATOM 808 C C . ARG A 1 101 ? 4.555 3.000 -4.554 1.00 97.38 101 ARG A C 1
ATOM 810 O O . ARG A 1 101 ? 4.577 3.820 -5.472 1.00 97.38 101 ARG A O 1
ATOM 817 N N . THR A 1 102 ? 3.997 3.251 -3.375 1.00 96.62 102 THR A N 1
ATOM 818 C CA . THR A 1 102 ? 3.238 4.482 -3.086 1.00 96.62 102 THR A CA 1
ATOM 819 C C . THR A 1 102 ? 3.941 5.423 -2.102 1.00 96.62 102 THR A C 1
ATOM 821 O O . THR A 1 102 ? 3.393 6.457 -1.726 1.00 96.62 102 THR A O 1
ATOM 824 N N . SER A 1 103 ? 5.187 5.126 -1.739 1.00 95.06 103 SER A N 1
ATOM 825 C CA . SER A 1 103 ? 6.107 6.033 -1.045 1.00 95.06 103 SER A CA 1
ATOM 826 C C . SER A 1 103 ? 7.548 5.812 -1.512 1.00 95.06 103 SER A C 1
ATOM 828 O O . SER A 1 103 ? 7.823 4.906 -2.304 1.00 95.06 103 SER A O 1
ATOM 830 N N . ASP A 1 104 ? 8.459 6.646 -1.011 1.00 94.44 104 ASP A N 1
ATOM 831 C CA . ASP A 1 104 ? 9.906 6.462 -1.164 1.00 94.44 104 ASP A CA 1
ATOM 832 C C . ASP A 1 104 ? 10.413 5.177 -0.488 1.00 94.44 104 ASP A C 1
ATOM 834 O O . ASP A 1 104 ? 9.638 4.453 0.147 1.00 94.44 104 ASP A O 1
ATOM 838 N N . ASP A 1 105 ? 11.714 4.918 -0.625 1.00 94.81 105 ASP A N 1
ATOM 839 C CA . ASP A 1 105 ? 12.400 3.801 0.019 1.00 94.81 105 ASP A CA 1
ATOM 840 C C . ASP A 1 105 ? 12.134 3.780 1.537 1.00 94.81 105 ASP A C 1
ATOM 842 O O . ASP A 1 105 ? 12.097 4.804 2.237 1.00 94.81 105 ASP A O 1
ATOM 846 N N . TYR A 1 106 ? 11.973 2.581 2.082 1.00 95.56 106 TYR A N 1
ATOM 847 C CA . TYR A 1 106 ? 11.862 2.357 3.510 1.00 95.56 106 TYR A CA 1
ATOM 848 C C . TYR A 1 106 ? 13.087 2.943 4.227 1.00 95.56 106 TYR A C 1
ATOM 850 O O . TYR A 1 106 ? 14.234 2.672 3.877 1.00 95.56 106 TYR A O 1
ATOM 858 N N . ARG A 1 107 ? 12.830 3.773 5.249 1.00 93.06 107 ARG A N 1
ATOM 859 C CA . ARG A 1 107 ? 13.835 4.559 5.997 1.00 93.06 107 ARG A CA 1
ATOM 860 C C . ARG A 1 107 ? 14.579 5.627 5.195 1.00 93.06 107 ARG A C 1
ATOM 862 O O . ARG A 1 107 ? 15.570 6.162 5.687 1.00 93.06 107 ARG A O 1
ATOM 869 N N . PHE A 1 108 ? 14.079 6.010 4.021 1.00 92.81 108 PHE A N 1
ATOM 870 C CA . PHE A 1 108 ? 14.599 7.170 3.296 1.00 92.81 108 PHE A CA 1
ATOM 871 C C . PHE A 1 108 ? 14.517 8.458 4.130 1.00 92.81 108 PHE A C 1
ATOM 873 O O . PHE A 1 108 ? 15.448 9.263 4.169 1.00 92.81 108 PHE A O 1
ATOM 880 N N . ALA A 1 109 ? 13.396 8.651 4.830 1.00 92.62 109 ALA A N 1
ATOM 881 C CA . ALA A 1 109 ? 13.184 9.804 5.692 1.00 92.62 109 ALA A CA 1
ATOM 882 C C . ALA A 1 109 ? 13.688 9.552 7.118 1.00 92.62 109 ALA A C 1
ATOM 884 O O . ALA A 1 109 ? 13.472 8.485 7.689 1.00 92.62 109 ALA A O 1
ATOM 885 N N . ALA A 1 110 ? 14.267 10.588 7.732 1.00 91.19 110 ALA A N 1
ATOM 886 C CA . ALA A 1 110 ? 14.704 10.542 9.129 1.00 91.19 110 ALA A CA 1
ATOM 887 C C . ALA A 1 110 ? 13.545 10.345 10.125 1.00 91.19 110 ALA A C 1
ATOM 889 O O . ALA A 1 110 ? 13.750 9.794 11.203 1.00 91.19 110 ALA A O 1
ATOM 890 N N . ASP A 1 111 ? 12.344 10.819 9.783 1.00 94.94 111 ASP A N 1
ATOM 891 C CA . ASP A 1 111 ? 11.132 10.579 10.563 1.00 94.94 111 ASP A CA 1
ATOM 892 C C . ASP A 1 111 ? 10.144 9.743 9.729 1.00 94.94 111 ASP A C 1
ATOM 894 O O . ASP A 1 111 ? 9.705 10.205 8.667 1.00 94.94 111 ASP A O 1
ATOM 898 N N . PRO A 1 112 ? 9.769 8.535 10.186 1.00 96.00 112 PRO A N 1
ATOM 899 C CA . PRO A 1 112 ? 8.946 7.620 9.402 1.00 96.00 112 PRO A CA 1
ATOM 900 C C . PRO A 1 112 ? 7.515 8.131 9.191 1.00 96.00 112 PRO A C 1
ATOM 902 O O . PRO A 1 112 ? 6.873 7.742 8.217 1.00 96.00 112 PRO A O 1
ATOM 905 N N . ALA A 1 113 ? 7.024 9.079 10.003 1.00 97.38 113 ALA A N 1
ATOM 906 C CA . ALA A 1 113 ? 5.704 9.674 9.782 1.00 97.38 113 ALA A CA 1
ATOM 907 C C . ALA A 1 113 ? 5.578 10.396 8.436 1.00 97.38 113 ALA A C 1
ATOM 909 O O . ALA A 1 113 ? 4.468 10.470 7.898 1.00 97.38 113 ALA A O 1
ATOM 910 N N . LEU A 1 114 ? 6.686 10.896 7.874 1.00 96.31 114 LEU A N 1
ATOM 911 C CA . LEU A 1 114 ? 6.686 11.454 6.523 1.00 96.31 114 LEU A CA 1
ATOM 912 C C . LEU A 1 114 ? 6.352 10.370 5.491 1.00 96.31 114 LEU A C 1
ATOM 914 O O . LEU A 1 114 ? 5.487 10.584 4.644 1.00 96.31 114 LEU A O 1
ATOM 918 N N . LEU A 1 115 ? 6.987 9.198 5.601 1.00 97.25 115 LEU A N 1
ATOM 919 C CA . LEU A 1 115 ? 6.748 8.070 4.700 1.00 97.25 115 LEU A CA 1
ATOM 920 C C . LEU A 1 115 ? 5.351 7.482 4.895 1.00 97.25 115 LEU A C 1
ATOM 922 O O . LEU A 1 115 ? 4.680 7.210 3.908 1.00 97.25 115 LEU A O 1
ATOM 926 N N . TRP A 1 116 ? 4.859 7.356 6.133 1.00 98.19 116 TRP A N 1
ATOM 927 C CA . TRP A 1 116 ? 3.488 6.890 6.386 1.00 98.19 116 TRP A CA 1
ATOM 928 C C . TRP A 1 116 ? 2.447 7.839 5.795 1.00 98.19 116 TRP A C 1
ATOM 930 O O . TRP A 1 116 ? 1.491 7.394 5.165 1.00 98.19 116 TRP A O 1
ATOM 940 N N . THR A 1 117 ? 2.639 9.151 5.959 1.00 96.94 117 THR A N 1
ATOM 941 C CA . THR A 1 117 ? 1.722 10.15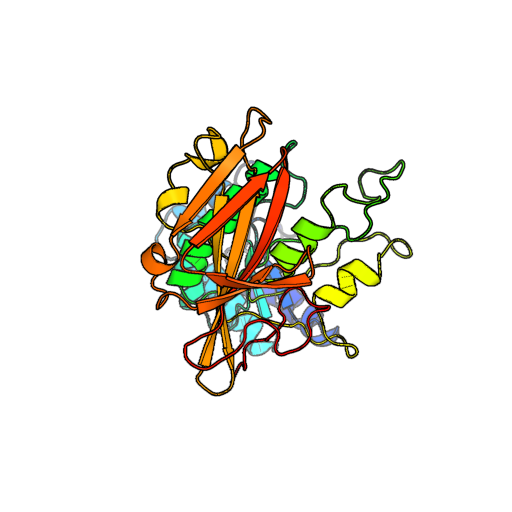3 5.399 1.00 96.94 117 THR A CA 1
ATOM 942 C C . THR A 1 117 ? 1.760 10.131 3.872 1.00 96.94 117 THR A C 1
ATOM 944 O O . THR A 1 117 ? 0.700 10.154 3.249 1.00 96.94 117 THR A O 1
ATOM 947 N N . TRP A 1 118 ? 2.949 10.036 3.264 1.00 96.31 118 TRP A N 1
ATOM 948 C CA . TRP A 1 118 ? 3.100 9.876 1.815 1.00 96.31 118 TRP A CA 1
ATOM 949 C C . TRP A 1 118 ? 2.369 8.617 1.334 1.00 96.31 118 TRP A C 1
ATOM 951 O O . TRP A 1 118 ? 1.451 8.728 0.521 1.00 96.31 118 TRP A O 1
ATOM 961 N N . TYR A 1 119 ? 2.709 7.456 1.898 1.00 97.94 119 TYR A N 1
ATOM 962 C CA . TYR A 1 119 ? 2.134 6.151 1.576 1.00 97.94 119 TYR A CA 1
ATOM 963 C C . TYR A 1 119 ? 0.601 6.176 1.608 1.00 97.94 119 TYR A C 1
ATOM 965 O O . TYR A 1 119 ? -0.054 5.899 0.605 1.00 97.94 119 TYR A O 1
ATOM 973 N N . LEU A 1 120 ? 0.011 6.604 2.727 1.00 98.44 120 LEU A N 1
ATOM 974 C CA . LEU A 1 120 ? -1.444 6.627 2.903 1.00 98.44 120 LEU A CA 1
ATOM 975 C C . LEU A 1 120 ? -2.145 7.678 2.023 1.00 98.44 120 LEU A C 1
ATOM 977 O O . LEU A 1 120 ? -3.313 7.505 1.677 1.00 98.44 120 LEU A O 1
ATOM 981 N N . THR A 1 121 ? -1.459 8.765 1.657 1.00 97.38 121 THR A N 1
ATOM 982 C CA . THR A 1 121 ? -1.997 9.774 0.730 1.00 97.38 121 THR A CA 1
ATOM 983 C C . THR A 1 121 ? -2.022 9.230 -0.694 1.00 97.38 121 THR A C 1
ATOM 985 O O . THR A 1 121 ? -3.046 9.302 -1.369 1.00 97.38 121 THR A O 1
ATOM 988 N N . VAL A 1 122 ? -0.914 8.651 -1.160 1.00 97.31 122 VAL A N 1
ATOM 989 C CA . VAL A 1 122 ? -0.804 8.128 -2.530 1.00 97.31 122 VAL A CA 1
ATOM 990 C C . VAL A 1 122 ? -1.622 6.850 -2.708 1.00 97.31 122 VAL A C 1
ATOM 992 O 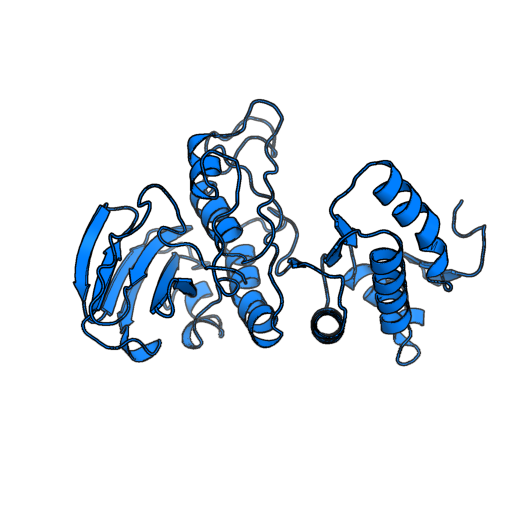O . VAL A 1 122 ? -2.168 6.636 -3.788 1.00 97.31 122 VAL A O 1
ATOM 995 N N . ASN A 1 123 ? -1.840 6.065 -1.650 1.00 98.38 123 ASN A N 1
ATOM 996 C CA . ASN A 1 123 ? -2.777 4.942 -1.678 1.00 98.38 123 ASN A CA 1
ATOM 997 C C . ASN A 1 123 ? -4.201 5.357 -2.073 1.00 98.38 123 ASN A C 1
ATOM 999 O O . ASN A 1 123 ? -4.889 4.567 -2.707 1.00 98.38 123 ASN A O 1
ATOM 1003 N N . ARG A 1 124 ? -4.638 6.597 -1.799 1.00 96.56 124 ARG A N 1
ATOM 1004 C CA . ARG A 1 124 ? -5.940 7.097 -2.287 1.00 96.56 124 ARG A CA 1
ATOM 1005 C C . ARG A 1 124 ? -5.983 7.247 -3.804 1.00 96.56 124 ARG A C 1
ATOM 1007 O O . ARG A 1 124 ? -7.028 7.022 -4.407 1.00 96.56 124 ARG A O 1
ATOM 1014 N N . LEU A 1 125 ? -4.856 7.597 -4.422 1.00 96.06 125 LEU A N 1
ATOM 1015 C CA . LEU A 1 125 ? -4.731 7.625 -5.877 1.00 96.06 125 LEU A CA 1
ATOM 1016 C C . LEU A 1 125 ? -4.655 6.205 -6.451 1.00 96.06 125 LEU A C 1
ATOM 1018 O O . LEU A 1 125 ? -5.340 5.925 -7.428 1.00 96.06 125 LEU A O 1
ATOM 1022 N N . ALA A 1 126 ? -3.867 5.314 -5.838 1.00 97.69 126 ALA A N 1
ATOM 1023 C CA . ALA A 1 126 ? -3.781 3.913 -6.260 1.00 97.69 126 ALA A CA 1
ATOM 1024 C C . ALA A 1 126 ? -5.159 3.228 -6.208 1.00 97.69 126 ALA A C 1
ATOM 1026 O O . ALA A 1 126 ? -5.591 2.639 -7.194 1.00 97.69 126 ALA A O 1
ATOM 1027 N N . ASP A 1 127 ? -5.894 3.418 -5.112 1.00 97.12 127 ASP A N 1
ATOM 1028 C CA . ASP A 1 127 ? -7.269 2.951 -4.928 1.00 97.12 127 ASP A CA 1
ATOM 1029 C C . ASP A 1 127 ? -8.219 3.457 -6.032 1.00 97.12 127 ASP A C 1
ATOM 1031 O O . ASP A 1 127 ? -8.912 2.671 -6.685 1.00 97.12 127 ASP A O 1
ATOM 1035 N N . ALA A 1 128 ? -8.203 4.767 -6.309 1.00 96.81 128 ALA A N 1
ATOM 1036 C CA . ALA A 1 128 ? -9.029 5.370 -7.358 1.00 96.81 128 ALA A CA 1
ATOM 1037 C C . ALA A 1 128 ? -8.726 4.822 -8.765 1.00 96.81 128 ALA A C 1
ATOM 1039 O O . ALA A 1 128 ? -9.587 4.868 -9.644 1.00 96.81 128 ALA A O 1
ATOM 1040 N N . LEU A 1 129 ? -7.513 4.308 -8.971 1.00 97.75 129 LEU A N 1
ATOM 1041 C CA . LEU A 1 129 ? -7.046 3.702 -10.215 1.00 97.75 129 LEU A CA 1
ATOM 1042 C C . LEU A 1 129 ? -7.192 2.171 -10.235 1.00 97.75 129 LEU A C 1
ATOM 1044 O O . LEU A 1 129 ? -6.874 1.553 -11.245 1.00 97.75 129 LEU A O 1
ATOM 1048 N N . GLY A 1 130 ? -7.680 1.557 -9.151 1.00 96.81 130 GLY A N 1
ATOM 1049 C CA . GLY A 1 130 ? -7.805 0.101 -9.037 1.00 96.81 130 GLY A CA 1
ATOM 1050 C C . GLY A 1 130 ? -6.465 -0.630 -8.914 1.00 96.81 130 GLY A C 1
ATOM 1051 O O . GLY A 1 130 ? -6.381 -1.804 -9.256 1.00 96.81 130 GLY A O 1
ATOM 1052 N N . LEU A 1 131 ? -5.421 0.056 -8.448 1.00 97.69 131 LEU A N 1
ATOM 1053 C CA . LEU A 1 131 ? -4.076 -0.491 -8.299 1.00 97.69 131 LEU A CA 1
ATOM 1054 C C . LEU A 1 131 ? -3.835 -0.970 -6.864 1.00 97.69 131 LEU A C 1
ATOM 1056 O O . LEU A 1 131 ? -4.154 -0.272 -5.898 1.00 97.69 131 LEU A O 1
ATOM 1060 N N . ALA A 1 132 ? -3.196 -2.130 -6.726 1.00 97.56 132 ALA A N 1
ATOM 1061 C CA . ALA A 1 132 ? -2.635 -2.563 -5.453 1.00 97.56 132 ALA A CA 1
ATOM 1062 C C . ALA A 1 132 ? -1.380 -1.745 -5.114 1.00 97.56 132 ALA A C 1
ATOM 1064 O O . ALA A 1 132 ? -0.583 -1.401 -5.994 1.00 97.56 132 ALA A O 1
ATOM 1065 N N . ALA A 1 133 ? -1.185 -1.447 -3.832 1.00 98.12 133 ALA A N 1
ATOM 1066 C CA . ALA A 1 133 ? 0.003 -0.749 -3.368 1.00 98.12 133 ALA A CA 1
ATOM 1067 C C . ALA A 1 133 ? 1.084 -1.739 -2.920 1.00 98.12 133 ALA A C 1
ATOM 1069 O O . ALA A 1 133 ? 0.814 -2.856 -2.488 1.00 98.12 133 ALA A O 1
ATOM 1070 N N . PHE A 1 134 ? 2.327 -1.286 -2.968 1.00 97.81 134 PHE A N 1
ATOM 1071 C CA . PHE A 1 134 ? 3.454 -1.878 -2.274 1.00 97.81 134 PHE A CA 1
ATOM 1072 C C . PHE A 1 134 ? 4.059 -0.798 -1.379 1.00 97.81 134 PHE A C 1
ATOM 1074 O O . PHE A 1 134 ? 4.404 0.291 -1.832 1.00 97.81 134 PHE A O 1
ATOM 1081 N N . LYS A 1 135 ? 4.176 -1.083 -0.083 1.00 96.88 135 LYS A N 1
ATOM 1082 C CA . LYS A 1 135 ? 4.740 -0.132 0.879 1.00 96.88 135 LYS A CA 1
ATOM 1083 C C . LYS A 1 135 ? 6.250 0.090 0.698 1.00 96.88 135 LYS A C 1
ATOM 1085 O O . LYS A 1 135 ? 6.747 1.125 1.130 1.00 96.88 135 LYS A O 1
ATOM 1090 N N . ASP A 1 136 ? 6.934 -0.855 0.055 1.00 96.31 136 ASP A N 1
ATOM 1091 C CA . ASP A 1 136 ? 8.331 -1.230 0.304 1.00 96.31 136 ASP A CA 1
ATOM 1092 C C . ASP A 1 136 ? 8.465 -2.224 1.476 1.00 96.31 136 ASP A C 1
ATOM 1094 O O . ASP A 1 136 ? 7.481 -2.611 2.121 1.00 96.31 136 ASP A O 1
ATOM 1098 N N . CYS A 1 137 ? 9.680 -2.713 1.700 1.00 96.12 137 CYS A N 1
ATOM 1099 C CA . CYS A 1 137 ? 10.009 -3.635 2.763 1.00 96.12 137 CYS A CA 1
ATOM 1100 C C . CYS A 1 137 ? 9.839 -3.018 4.163 1.00 96.12 137 CYS A C 1
ATOM 1102 O O . CYS A 1 137 ? 9.721 -1.807 4.343 1.00 96.12 137 CYS A O 1
ATOM 1104 N N . PHE A 1 138 ? 9.826 -3.877 5.180 1.00 97.56 138 PHE A N 1
ATOM 1105 C CA . PHE A 1 138 ? 9.932 -3.478 6.581 1.00 97.56 138 PHE A CA 1
ATOM 1106 C C . PHE A 1 138 ? 10.826 -4.445 7.358 1.00 97.56 138 PHE A C 1
ATOM 1108 O O . PHE A 1 138 ? 11.005 -5.602 6.959 1.00 97.56 138 PHE A O 1
ATOM 1115 N N . PHE A 1 139 ? 11.356 -3.987 8.492 1.00 97.81 139 PHE A N 1
ATOM 1116 C CA . PHE A 1 139 ? 12.018 -4.860 9.461 1.00 97.81 139 PHE A CA 1
ATOM 1117 C C . PHE A 1 139 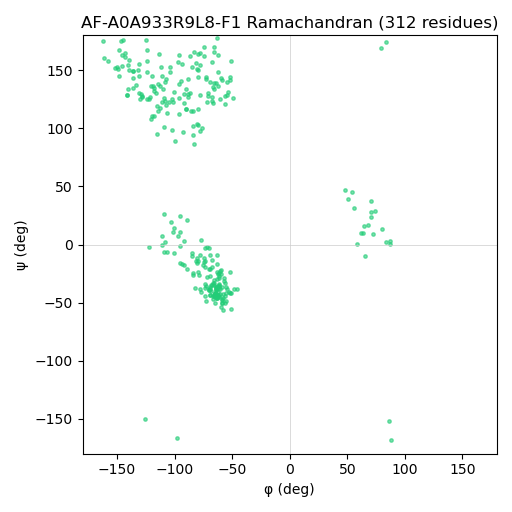? 11.028 -5.252 10.555 1.00 97.81 139 PHE A C 1
ATOM 1119 O O . PHE A 1 139 ? 10.394 -4.396 11.170 1.00 97.81 139 PHE A O 1
ATOM 1126 N N . SER A 1 140 ? 10.873 -6.552 10.791 1.00 97.50 140 SER A N 1
ATOM 1127 C CA . SER A 1 140 ? 9.863 -7.098 11.704 1.00 97.50 140 SER A CA 1
ATOM 1128 C C . SER A 1 140 ? 10.318 -7.105 13.165 1.00 97.50 140 SER A C 1
ATOM 1130 O O . SER A 1 140 ? 9.493 -7.068 14.077 1.00 97.50 140 SER A O 1
ATOM 1132 N N . SER A 1 141 ? 11.629 -7.123 13.409 1.00 95.56 141 SER A N 1
ATOM 1133 C CA . SER A 1 141 ? 12.188 -7.111 14.761 1.00 95.56 141 SER A CA 1
ATOM 1134 C C . SER A 1 141 ? 12.155 -5.713 15.367 1.00 95.56 141 SER A C 1
ATOM 1136 O O . SER A 1 141 ? 12.742 -4.789 14.818 1.00 95.56 141 SER A O 1
ATOM 1138 N N . ARG A 1 142 ? 11.605 -5.577 16.580 1.00 91.94 142 ARG A N 1
ATOM 1139 C CA . ARG A 1 142 ? 11.731 -4.338 17.374 1.00 91.94 142 ARG A CA 1
ATOM 1140 C C . ARG A 1 142 ? 13.103 -4.136 18.008 1.00 91.94 142 ARG A C 1
ATOM 1142 O O . ARG A 1 142 ? 13.419 -3.056 18.499 1.00 91.94 142 ARG A O 1
ATOM 1149 N N . GLN A 1 143 ? 13.920 -5.186 18.054 1.00 90.31 143 GLN A N 1
ATOM 1150 C CA . GLN A 1 143 ? 15.230 -5.117 18.680 1.00 90.31 143 GLN A CA 1
ATOM 1151 C C . GLN A 1 143 ? 16.210 -4.377 17.768 1.00 90.31 143 GLN A C 1
ATOM 1153 O O . GLN A 1 143 ? 16.776 -4.987 16.856 1.00 90.31 143 GLN A O 1
ATOM 1158 N N . ILE A 1 144 ? 16.442 -3.101 18.078 1.00 89.75 144 ILE A N 1
ATOM 1159 C CA . ILE A 1 144 ? 17.450 -2.281 17.407 1.00 89.75 144 ILE A CA 1
ATOM 1160 C C . ILE A 1 144 ? 18.847 -2.829 17.727 1.00 89.75 144 ILE A C 1
ATOM 1162 O O . ILE A 1 144 ? 19.217 -2.976 18.896 1.00 89.75 144 ILE A O 1
ATOM 1166 N N . GLY A 1 145 ? 19.598 -3.191 16.689 1.00 87.62 145 GLY A N 1
ATOM 1167 C CA . GLY A 1 145 ? 20.983 -3.650 16.794 1.00 87.62 145 GLY A CA 1
ATOM 1168 C C . GLY A 1 145 ? 22.000 -2.545 16.516 1.00 87.62 145 GLY A C 1
ATOM 1169 O O . GLY A 1 145 ? 21.683 -1.360 16.506 1.00 87.62 145 GLY A O 1
ATOM 1170 N N . SER A 1 146 ? 23.257 -2.940 16.313 1.00 88.69 146 SER A N 1
ATOM 1171 C CA . SER A 1 146 ? 24.343 -2.000 16.002 1.00 88.69 146 SER A CA 1
ATOM 1172 C C . SER A 1 146 ? 24.367 -1.563 14.538 1.00 88.69 146 SER A C 1
ATOM 1174 O O . SER A 1 146 ? 24.955 -0.533 14.222 1.00 88.69 146 SER A O 1
ATOM 1176 N N . ASP A 1 147 ? 23.798 -2.371 13.643 1.00 90.06 147 ASP A N 1
ATOM 1177 C CA . ASP A 1 147 ? 23.732 -2.079 12.215 1.00 90.06 147 ASP A CA 1
ATOM 1178 C C . ASP A 1 147 ? 22.393 -1.404 11.874 1.00 90.06 147 ASP A C 1
ATOM 1180 O O . ASP A 1 147 ? 21.367 -1.831 12.407 1.00 90.06 147 ASP A O 1
ATOM 1184 N N . PRO A 1 148 ? 22.358 -0.402 10.976 1.00 87.00 148 PRO A N 1
ATOM 1185 C CA . PRO A 1 148 ? 21.112 0.205 10.508 1.00 87.00 148 PRO A CA 1
ATOM 1186 C C . PRO A 1 148 ? 20.045 -0.773 9.991 1.00 87.00 148 PRO A C 1
ATOM 1188 O O . PRO A 1 148 ? 18.869 -0.419 10.001 1.00 87.00 148 PRO A O 1
ATOM 1191 N N . ILE A 1 149 ? 20.414 -1.981 9.545 1.00 89.06 149 ILE A N 1
ATOM 1192 C CA . ILE A 1 149 ? 19.446 -3.015 9.124 1.00 89.06 149 ILE A CA 1
ATOM 1193 C C . ILE A 1 149 ? 18.820 -3.788 10.301 1.00 89.06 149 ILE A C 1
ATOM 1195 O O . ILE A 1 149 ? 17.847 -4.521 10.135 1.00 89.06 149 ILE A O 1
ATOM 1199 N N . ASP A 1 150 ? 19.384 -3.689 11.506 1.00 91.62 150 ASP A N 1
ATOM 1200 C CA . ASP A 1 150 ? 18.945 -4.485 12.646 1.00 91.62 150 ASP A CA 1
ATOM 1201 C C . ASP A 1 150 ? 17.738 -3.840 13.339 1.00 91.62 150 ASP A C 1
ATOM 1203 O O . ASP A 1 150 ? 17.901 -3.147 14.337 1.00 91.62 150 ASP A O 1
ATOM 1207 N N . GLY A 1 151 ? 16.533 -4.149 12.857 1.00 93.81 151 GLY A N 1
ATOM 1208 C CA . GLY A 1 151 ? 15.262 -3.895 13.544 1.00 93.81 151 GLY A CA 1
ATOM 1209 C C . GLY A 1 151 ? 14.731 -2.460 13.466 1.00 93.81 151 GLY A C 1
ATOM 1210 O O . GLY A 1 151 ? 15.431 -1.549 13.031 1.00 93.81 151 GLY A O 1
ATOM 1211 N N . ASP A 1 152 ? 13.475 -2.271 13.882 1.00 95.69 152 ASP A N 1
ATOM 1212 C CA . ASP A 1 152 ? 12.694 -1.026 13.849 1.00 95.69 152 ASP A CA 1
ATOM 1213 C C . ASP A 1 152 ? 11.830 -0.857 15.105 1.00 95.69 152 ASP A C 1
ATOM 1215 O O . ASP A 1 152 ? 11.035 -1.735 15.435 1.00 95.69 152 ASP A O 1
ATOM 1219 N N . GLU A 1 153 ? 11.911 0.289 15.783 1.00 95.44 153 GLU A N 1
ATOM 1220 C CA . GLU A 1 153 ? 11.022 0.588 16.918 1.00 95.44 153 GLU A CA 1
ATOM 1221 C C . GLU A 1 153 ? 9.528 0.594 16.531 1.00 95.44 153 GLU A C 1
ATOM 1223 O O . GLU A 1 153 ? 8.668 0.281 17.357 1.00 95.44 153 GLU A O 1
ATOM 1228 N N . HIS A 1 154 ? 9.218 0.858 15.261 1.00 97.12 154 HIS A N 1
ATOM 1229 C CA . HIS A 1 154 ? 7.880 0.885 14.678 1.00 97.12 154 HIS A CA 1
ATOM 1230 C C . HIS A 1 154 ? 7.522 -0.387 13.896 1.00 97.12 154 HIS A C 1
ATOM 1232 O O . HIS A 1 154 ? 6.514 -0.388 13.189 1.00 97.12 154 HIS A O 1
ATOM 1238 N N . ALA A 1 155 ? 8.280 -1.482 14.045 1.00 97.69 155 ALA A N 1
ATOM 1239 C CA . ALA A 1 155 ? 8.121 -2.714 13.259 1.00 97.69 155 ALA A CA 1
ATOM 1240 C C . ALA A 1 155 ? 6.668 -3.210 13.117 1.00 97.69 155 ALA A C 1
ATOM 1242 O O . ALA A 1 155 ? 6.256 -3.668 12.056 1.00 97.69 155 ALA A O 1
ATOM 1243 N N . GLU A 1 156 ? 5.866 -3.097 14.179 1.00 98.06 156 GLU A N 1
ATOM 1244 C CA . GLU A 1 156 ? 4.464 -3.529 14.170 1.00 98.06 156 GLU A CA 1
ATOM 1245 C C . GLU A 1 156 ? 3.559 -2.648 13.305 1.00 98.06 156 GLU A C 1
ATOM 1247 O O . GLU A 1 156 ? 2.669 -3.169 12.637 1.00 98.06 156 GLU A O 1
ATOM 1252 N N . LEU A 1 157 ? 3.789 -1.330 13.308 1.00 98.62 157 LEU A N 1
ATOM 1253 C CA . LEU A 1 157 ? 3.069 -0.408 12.433 1.00 98.62 157 LEU A CA 1
ATOM 1254 C C . LEU A 1 157 ? 3.484 -0.629 10.981 1.00 98.62 157 LEU A C 1
ATOM 1256 O O . LEU A 1 157 ? 2.631 -0.685 10.102 1.00 98.62 157 LEU A O 1
ATOM 1260 N N . GLU A 1 158 ? 4.782 -0.798 10.729 1.00 98.56 158 GLU A N 1
ATOM 1261 C CA . GLU A 1 158 ? 5.282 -1.030 9.375 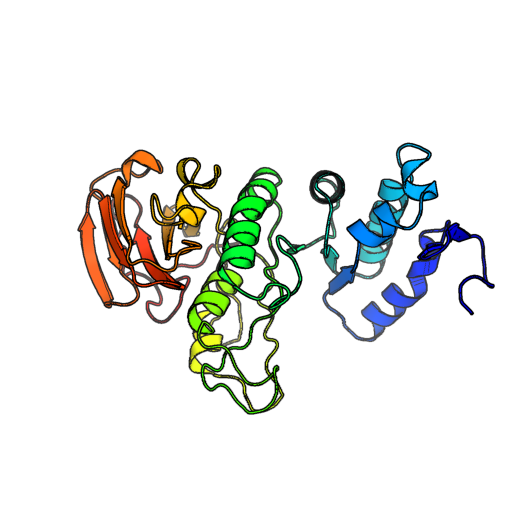1.00 98.56 158 GLU A CA 1
ATOM 1262 C C . GLU A 1 158 ? 4.714 -2.330 8.783 1.00 98.56 158 GLU A C 1
ATOM 1264 O O . GLU A 1 158 ? 4.264 -2.339 7.636 1.00 98.56 158 GLU A O 1
ATOM 1269 N N . ALA A 1 159 ? 4.634 -3.395 9.590 1.00 98.62 159 ALA A N 1
ATOM 1270 C CA . ALA A 1 159 ? 4.006 -4.658 9.209 1.00 98.62 159 ALA A CA 1
ATOM 1271 C C . ALA A 1 159 ? 2.493 -4.521 8.960 1.00 98.62 159 ALA A C 1
ATOM 1273 O O . ALA A 1 159 ? 1.981 -5.068 7.982 1.00 98.62 159 ALA A O 1
ATOM 1274 N N . LEU A 1 160 ? 1.777 -3.777 9.814 1.00 98.75 160 LEU A N 1
ATOM 1275 C CA . LEU A 1 160 ? 0.354 -3.471 9.633 1.00 98.75 160 LEU A CA 1
ATOM 1276 C C . LEU A 1 160 ? 0.111 -2.741 8.304 1.00 98.75 160 LEU A C 1
ATOM 1278 O O . LEU A 1 160 ? -0.738 -3.159 7.516 1.00 98.75 160 LEU A O 1
ATOM 1282 N N . LEU A 1 161 ? 0.871 -1.675 8.039 1.00 98.75 161 LEU A N 1
ATOM 1283 C CA . LEU A 1 161 ? 0.747 -0.873 6.821 1.00 98.75 161 LEU A CA 1
ATOM 1284 C C . LEU A 1 161 ? 1.082 -1.681 5.560 1.00 98.75 161 LEU A C 1
ATOM 1286 O O . LEU A 1 161 ? 0.402 -1.520 4.546 1.00 98.75 161 LEU A O 1
ATOM 1290 N N . ALA A 1 162 ? 2.092 -2.558 5.627 1.00 98.50 162 ALA A N 1
ATOM 1291 C CA . ALA A 1 162 ? 2.429 -3.475 4.539 1.00 98.50 162 ALA A CA 1
ATOM 1292 C C . ALA A 1 162 ? 1.304 -4.491 4.281 1.00 98.50 162 ALA A C 1
ATOM 1294 O O . ALA A 1 162 ? 0.929 -4.713 3.133 1.00 98.50 162 ALA A O 1
ATOM 1295 N N . CYS A 1 163 ? 0.731 -5.075 5.340 1.00 98.44 163 CYS A N 1
ATOM 1296 C CA . CYS A 1 163 ? -0.375 -6.034 5.256 1.00 98.44 163 CYS A CA 1
ATOM 1297 C C . CYS A 1 163 ? -1.631 -5.424 4.609 1.00 98.44 163 CYS A C 1
ATOM 1299 O O . CYS A 1 163 ? -2.302 -6.062 3.803 1.00 98.44 163 CYS A O 1
ATOM 1301 N N . MET A 1 164 ? -1.920 -4.155 4.907 1.00 98.38 164 MET A N 1
ATOM 1302 C CA . MET A 1 164 ? -3.085 -3.441 4.373 1.00 98.38 164 MET A CA 1
ATOM 1303 C C . MET A 1 164 ? -2.817 -2.721 3.039 1.00 98.38 164 MET A C 1
ATOM 1305 O O . MET A 1 164 ? -3.530 -1.785 2.681 1.00 98.38 164 MET A O 1
ATOM 1309 N N . SER A 1 165 ? -1.789 -3.132 2.295 1.00 97.38 165 SER A N 1
ATOM 1310 C CA . SER A 1 165 ? -1.433 -2.547 0.994 1.00 97.38 165 SER A CA 1
ATOM 1311 C C . SER A 1 165 ? -2.285 -3.054 -0.176 1.00 97.38 165 SER A C 1
ATOM 1313 O O . SER A 1 165 ? -2.197 -2.513 -1.274 1.00 97.38 165 SER A O 1
ATOM 1315 N N . ALA A 1 166 ? -3.081 -4.110 0.034 1.00 97.12 166 ALA A N 1
ATOM 1316 C CA . ALA A 1 166 ? -3.708 -4.921 -1.019 1.00 97.12 166 ALA A CA 1
ATOM 1317 C C . ALA A 1 166 ? -2.714 -5.568 -2.011 1.00 97.12 166 ALA A C 1
ATOM 1319 O O . ALA A 1 166 ? -3.136 -6.310 -2.890 1.00 97.12 166 ALA A O 1
ATOM 1320 N N . GLY A 1 167 ? -1.407 -5.359 -1.843 1.00 96.06 167 GLY A N 1
ATOM 1321 C CA . GLY A 1 167 ? -0.356 -5.921 -2.678 1.00 96.06 167 GLY A CA 1
ATOM 1322 C C . GLY A 1 167 ? 0.686 -6.685 -1.855 1.00 96.06 167 GLY A C 1
ATOM 1323 O O . GLY A 1 167 ? 0.357 -7.284 -0.826 1.00 96.06 167 GLY A O 1
ATOM 1324 N N . PRO A 1 168 ? 1.945 -6.732 -2.317 1.00 96.38 168 PRO A N 1
ATOM 1325 C CA . PRO A 1 168 ? 3.001 -7.495 -1.663 1.00 96.38 168 PRO A CA 1
ATOM 1326 C C . PRO A 1 168 ? 3.319 -7.023 -0.237 1.00 96.38 168 PRO A C 1
ATOM 1328 O O . PRO A 1 168 ? 3.304 -5.832 0.074 1.00 96.38 168 PRO A O 1
ATOM 1331 N N . VAL A 1 169 ? 3.731 -7.974 0.605 1.00 97.62 169 VAL A N 1
ATOM 1332 C CA . VAL A 1 169 ? 4.277 -7.727 1.948 1.00 97.62 169 VAL A CA 1
ATOM 1333 C C . VAL A 1 169 ? 5.776 -8.034 1.929 1.00 97.62 169 VAL A C 1
ATOM 1335 O O . VAL A 1 169 ? 6.181 -9.196 1.947 1.00 97.62 169 VAL A O 1
ATOM 1338 N N . GLY A 1 170 ? 6.610 -6.992 1.858 1.00 95.88 170 GLY A N 1
ATOM 1339 C CA . GLY A 1 170 ? 8.067 -7.127 1.766 1.00 95.88 170 GLY A CA 1
ATOM 1340 C C . GLY A 1 170 ? 8.733 -7.251 3.136 1.00 95.88 170 GLY A C 1
ATOM 1341 O O . GLY A 1 170 ? 8.730 -6.302 3.913 1.00 95.88 170 GLY A O 1
ATOM 1342 N N . ILE A 1 171 ? 9.350 -8.393 3.436 1.00 96.56 171 ILE A N 1
ATOM 1343 C CA . ILE A 1 171 ? 10.124 -8.583 4.673 1.00 96.56 171 ILE A CA 1
ATOM 1344 C C . ILE A 1 171 ? 11.599 -8.333 4.356 1.00 96.56 171 ILE A C 1
ATOM 1346 O O . ILE A 1 171 ? 12.213 -9.103 3.621 1.00 96.56 171 ILE A O 1
ATOM 1350 N N . GLY A 1 172 ? 12.156 -7.253 4.903 1.00 96.00 172 GLY A N 1
ATOM 1351 C CA . GLY A 1 172 ? 13.532 -6.808 4.647 1.00 96.00 172 GLY A CA 1
ATOM 1352 C C . GLY A 1 172 ? 14.547 -7.255 5.699 1.00 96.00 172 GLY A C 1
ATOM 1353 O O . GLY A 1 172 ? 15.684 -6.788 5.689 1.00 96.00 172 GLY A O 1
ATOM 1354 N N . ASP A 1 173 ? 14.148 -8.107 6.645 1.00 95.88 173 ASP A N 1
ATOM 1355 C CA . ASP A 1 173 ? 15.008 -8.486 7.764 1.00 95.88 173 ASP A CA 1
ATOM 1356 C C . ASP A 1 173 ? 16.310 -9.147 7.308 1.00 95.88 173 ASP A C 1
ATOM 1358 O O . ASP A 1 173 ? 16.348 -10.006 6.422 1.00 95.88 173 ASP A O 1
ATOM 1362 N N . ARG A 1 174 ? 17.387 -8.844 8.035 1.00 93.25 174 ARG A N 1
ATOM 1363 C CA . ARG A 1 174 ? 18.605 -9.651 7.988 1.00 93.25 174 ARG A CA 1
ATOM 1364 C C . ARG A 1 174 ? 18.275 -11.117 8.294 1.00 93.25 174 ARG A C 1
ATOM 1366 O O . ARG A 1 174 ? 17.535 -11.429 9.229 1.00 93.25 174 ARG A O 1
ATOM 1373 N N . VAL A 1 175 ? 18.913 -12.030 7.561 1.00 92.00 175 VAL A N 1
ATOM 1374 C CA . VAL A 1 175 ? 18.807 -13.478 7.794 1.00 92.00 175 VAL A CA 1
ATOM 1375 C C . VAL A 1 175 ? 19.034 -13.808 9.276 1.00 92.00 175 VAL A C 1
ATOM 1377 O O . VAL A 1 175 ? 20.046 -13.428 9.863 1.00 92.00 175 VAL A O 1
ATOM 1380 N N . GLY A 1 176 ? 18.081 -14.525 9.877 1.00 92.44 176 GLY A N 1
ATOM 1381 C CA . GLY A 1 176 ? 18.119 -14.928 11.287 1.00 92.44 176 GLY A CA 1
ATOM 1382 C C . GLY A 1 176 ? 17.622 -13.876 12.288 1.00 92.44 176 GLY A C 1
ATOM 1383 O O . GLY A 1 176 ? 17.664 -14.140 13.487 1.00 92.44 176 GLY A O 1
ATOM 1384 N N . ARG A 1 177 ? 17.152 -12.707 11.830 1.00 94.06 177 ARG A N 1
ATOM 1385 C CA . ARG A 1 177 ? 16.632 -11.621 12.687 1.00 94.06 177 ARG A CA 1
ATOM 1386 C C . ARG A 1 177 ? 15.122 -11.396 12.556 1.00 94.06 177 ARG A C 1
ATOM 1388 O O . ARG A 1 177 ? 14.594 -10.541 13.255 1.00 94.06 177 ARG A O 1
ATOM 1395 N N . THR A 1 178 ? 14.437 -12.161 11.708 1.00 95.94 178 THR A N 1
ATOM 1396 C CA . THR A 1 178 ? 12.984 -12.070 11.524 1.00 95.94 178 THR A CA 1
ATOM 1397 C C . THR A 1 178 ? 12.230 -12.365 12.818 1.00 95.94 178 THR A C 1
ATOM 1399 O O . THR A 1 178 ? 12.378 -13.438 13.409 1.00 95.94 178 THR A O 1
ATOM 1402 N N . ASP A 1 179 ? 11.369 -11.436 13.219 1.00 97.38 179 ASP A N 1
ATOM 1403 C CA . ASP A 1 179 ? 10.382 -11.642 14.265 1.00 97.38 179 ASP A CA 1
ATOM 1404 C C . ASP A 1 179 ? 9.178 -12.383 13.678 1.00 97.38 179 ASP A C 1
ATOM 1406 O O . ASP A 1 179 ? 8.333 -11.835 12.961 1.00 97.38 179 ASP A O 1
ATOM 1410 N N . ARG A 1 180 ? 9.113 -13.680 13.989 1.00 96.62 180 ARG A N 1
ATOM 1411 C CA . ARG A 1 180 ? 8.035 -14.553 13.528 1.00 96.62 180 ARG A CA 1
ATOM 1412 C C . ARG A 1 180 ? 6.668 -14.053 13.981 1.00 96.62 180 ARG A C 1
ATOM 1414 O O . ARG A 1 180 ? 5.711 -14.237 13.241 1.00 96.62 180 ARG A O 1
ATOM 1421 N N . GLU A 1 181 ? 6.540 -13.484 15.176 1.00 96.75 181 GLU A N 1
ATOM 1422 C CA . GLU A 1 181 ? 5.231 -13.062 15.669 1.00 96.75 181 GLU A CA 1
ATOM 1423 C C . GLU A 1 181 ? 4.687 -11.914 14.820 1.00 96.75 181 GLU A C 1
ATOM 1425 O O . GLU A 1 181 ? 3.555 -11.996 14.355 1.00 96.75 181 GLU A O 1
ATOM 1430 N N . VAL A 1 182 ? 5.508 -10.900 14.541 1.00 98.06 182 VAL A N 1
ATOM 1431 C CA . VAL A 1 182 ? 5.116 -9.755 13.705 1.00 98.06 182 VAL A CA 1
ATOM 1432 C C . VAL A 1 182 ? 4.796 -10.195 12.274 1.00 98.06 182 VAL A C 1
ATOM 1434 O O . VAL A 1 182 ? 3.747 -9.831 11.745 1.00 98.06 182 VAL A O 1
ATOM 1437 N N . VAL A 1 183 ? 5.643 -11.031 11.663 1.00 97.94 183 VAL A N 1
ATOM 1438 C CA . VAL A 1 183 ? 5.405 -11.536 10.300 1.00 97.94 183 VAL A CA 1
ATOM 1439 C C . VAL A 1 183 ? 4.133 -12.376 10.225 1.00 97.94 183 VAL A C 1
ATOM 1441 O O . VAL A 1 183 ? 3.308 -12.167 9.344 1.00 97.94 183 VAL A O 1
ATOM 1444 N N . MET A 1 184 ? 3.913 -13.292 11.169 1.00 98.00 184 MET A N 1
ATOM 1445 C CA . MET A 1 184 ? 2.747 -14.178 11.125 1.00 98.00 184 MET A CA 1
ATOM 1446 C C . MET A 1 184 ? 1.417 -13.455 11.386 1.00 98.00 184 MET A C 1
ATOM 1448 O O . MET A 1 184 ? 0.369 -14.091 11.301 1.00 98.00 184 MET A O 1
ATOM 1452 N N . ARG A 1 185 ? 1.408 -12.152 11.687 1.00 98.31 185 ARG A N 1
ATOM 1453 C CA . ARG A 1 185 ? 0.176 -11.344 11.735 1.00 98.31 185 ARG A CA 1
ATOM 1454 C C . ARG A 1 185 ? -0.290 -10.876 10.356 1.00 98.31 185 ARG A C 1
ATOM 1456 O O . ARG A 1 185 ? -1.439 -10.447 10.237 1.00 98.31 185 ARG A O 1
ATOM 1463 N N . THR A 1 186 ? 0.563 -10.969 9.331 1.00 98.31 186 THR A N 1
ATOM 1464 C CA . THR A 1 186 ? 0.255 -10.549 7.951 1.00 98.31 186 THR A CA 1
ATOM 1465 C C . THR A 1 186 ? -0.281 -11.688 7.077 1.00 98.31 186 THR A C 1
ATOM 1467 O O . THR A 1 186 ? -0.890 -11.442 6.036 1.00 98.31 186 THR A O 1
ATOM 1470 N N . CYS A 1 187 ? -0.086 -12.939 7.498 1.00 97.75 187 CYS A N 1
ATOM 1471 C CA . CYS A 1 187 ? -0.400 -14.119 6.700 1.00 97.75 187 CYS A CA 1
ATOM 1472 C C . CYS A 1 187 ? -0.956 -15.283 7.530 1.00 97.75 187 CYS A C 1
ATOM 1474 O O . CYS A 1 187 ? -0.852 -15.321 8.760 1.00 97.75 187 CYS A O 1
ATOM 1476 N N . ASP A 1 188 ? -1.552 -16.254 6.849 1.00 96.88 188 ASP A N 1
ATOM 1477 C CA . ASP A 1 188 ? -1.977 -17.524 7.427 1.00 96.88 188 ASP A CA 1
ATOM 1478 C C . ASP A 1 188 ? -0.789 -18.453 7.706 1.00 96.88 188 ASP A C 1
ATOM 1480 O O . ASP A 1 188 ? 0.350 -18.196 7.320 1.00 96.88 188 ASP A O 1
ATOM 1484 N N . ALA A 1 189 ? -1.040 -19.555 8.419 1.00 95.56 189 ALA A N 1
ATOM 1485 C CA . ALA A 1 189 ? 0.002 -20.511 8.807 1.00 95.56 189 ALA A CA 1
ATOM 1486 C C . ALA A 1 189 ? 0.746 -21.143 7.612 1.00 95.56 189 ALA A C 1
ATOM 1488 O O . ALA A 1 189 ? 1.863 -21.628 7.782 1.00 95.56 189 ALA A O 1
ATOM 1489 N N . ASP A 1 190 ? 0.134 -21.138 6.427 1.00 95.12 190 ASP A N 1
ATOM 1490 C CA . ASP A 1 190 ? 0.703 -21.610 5.163 1.00 95.12 190 ASP A CA 1
ATOM 1491 C C . ASP A 1 190 ? 1.403 -20.502 4.349 1.00 95.12 190 ASP A C 1
ATOM 1493 O O . ASP A 1 190 ? 1.889 -20.765 3.251 1.00 95.12 190 ASP A O 1
ATOM 1497 N N . GLY A 1 191 ? 1.478 -19.280 4.885 1.00 93.44 191 GLY A N 1
ATOM 1498 C CA . GLY A 1 191 ? 2.135 -18.136 4.258 1.00 93.44 191 GLY A CA 1
ATOM 1499 C C . GLY A 1 191 ? 1.257 -17.327 3.303 1.00 93.44 191 GLY A C 1
ATOM 1500 O O . GLY A 1 191 ? 1.753 -16.361 2.727 1.00 93.44 191 GLY A O 1
ATOM 1501 N N . ARG A 1 192 ? -0.033 -17.658 3.138 1.00 95.31 192 ARG A N 1
ATOM 1502 C CA . ARG A 1 192 ? -0.953 -16.835 2.335 1.00 95.31 192 ARG A CA 1
ATOM 1503 C C . ARG A 1 192 ? -1.199 -15.486 3.004 1.00 95.31 192 ARG A C 1
ATOM 1505 O O . ARG A 1 192 ? -1.634 -15.439 4.153 1.00 95.31 192 ARG A O 1
ATOM 1512 N N . ILE A 1 193 ? -0.917 -14.397 2.294 1.00 95.94 193 ILE A N 1
ATOM 1513 C CA . ILE A 1 193 ? -1.150 -13.032 2.782 1.00 95.94 193 ILE A CA 1
ATOM 1514 C C . ILE A 1 193 ? -2.656 -12.807 2.947 1.00 95.94 193 ILE A C 1
ATOM 1516 O O . ILE A 1 193 ? -3.459 -13.235 2.117 1.00 95.94 193 ILE A O 1
ATOM 1520 N N . ARG A 1 194 ? -3.039 -12.129 4.028 1.00 96.81 194 ARG A N 1
ATOM 1521 C CA . ARG A 1 194 ? -4.432 -11.763 4.295 1.00 96.81 194 ARG A CA 1
ATOM 1522 C C . ARG A 1 194 ? -4.699 -10.375 3.735 1.00 96.81 194 ARG A C 1
ATOM 1524 O O . ARG A 1 194 ? -4.388 -9.378 4.376 1.00 96.81 194 ARG A O 1
ATOM 1531 N N . HIS A 1 195 ? -5.254 -10.329 2.533 1.00 95.94 195 HIS A N 1
ATOM 1532 C CA . HIS A 1 195 ? -5.459 -9.082 1.808 1.00 95.94 195 HIS A CA 1
ATOM 1533 C C . HIS A 1 195 ? -6.757 -8.359 2.189 1.00 95.94 195 HIS A C 1
ATOM 1535 O O . HIS A 1 195 ? -7.761 -8.956 2.586 1.00 95.94 195 HIS A O 1
ATOM 1541 N N . VAL A 1 196 ? -6.717 -7.043 2.021 1.00 97.62 196 VAL A N 1
ATOM 1542 C CA . VAL A 1 196 ? -7.862 -6.123 2.008 1.00 97.62 196 VAL A CA 1
ATOM 1543 C C . VAL A 1 196 ? -8.288 -5.862 0.558 1.00 97.62 196 VAL A C 1
ATOM 1545 O O . VAL A 1 196 ? -7.511 -6.117 -0.360 1.00 97.62 196 VAL A O 1
ATOM 1548 N N . ASP A 1 197 ? -9.495 -5.340 0.345 1.00 97.19 197 ASP A N 1
ATOM 1549 C CA . ASP A 1 197 ? -10.051 -5.115 -0.993 1.00 97.19 197 ASP A CA 1
ATOM 1550 C C . ASP A 1 197 ? -9.219 -4.085 -1.771 1.00 97.19 197 ASP A C 1
ATOM 1552 O O . ASP A 1 197 ? -9.086 -4.160 -2.992 1.00 97.19 197 ASP A O 1
ATOM 1556 N N . ARG A 1 198 ? -8.721 -3.068 -1.055 1.00 96.44 198 ARG A N 1
ATOM 1557 C CA . ARG A 1 198 ? -8.085 -1.856 -1.591 1.00 96.44 198 ARG A CA 1
ATOM 1558 C C . ARG A 1 198 ? -6.968 -1.386 -0.652 1.00 96.44 198 ARG A C 1
ATOM 1560 O O . ARG A 1 198 ? -7.031 -1.667 0.546 1.00 96.44 198 ARG A O 1
ATOM 1567 N N . PRO A 1 199 ? -5.938 -0.674 -1.131 1.00 98.31 199 PRO A N 1
ATOM 1568 C CA . PRO A 1 199 ? -4.872 -0.196 -0.254 1.00 98.31 199 PRO A CA 1
ATOM 1569 C C . PRO A 1 199 ? -5.407 0.774 0.814 1.00 98.31 199 PRO A C 1
ATOM 1571 O O . PRO A 1 199 ? -6.193 1.671 0.516 1.00 98.31 199 PRO A O 1
ATOM 1574 N N . LEU A 1 200 ? -4.957 0.621 2.064 1.00 98.75 200 LEU A N 1
ATOM 1575 C CA . LEU A 1 200 ? -5.276 1.527 3.174 1.00 98.75 200 LEU A CA 1
ATOM 1576 C C . LEU A 1 200 ? -4.882 2.964 2.829 1.00 98.75 200 LEU A C 1
ATOM 1578 O O . LEU A 1 200 ? -3.706 3.244 2.598 1.00 98.75 200 LEU A O 1
ATOM 1582 N N . GLY A 1 201 ? -5.848 3.880 2.833 1.00 98.56 201 GLY A N 1
ATOM 1583 C CA . GLY A 1 201 ? -5.624 5.282 2.480 1.00 98.56 201 GLY A CA 1
ATOM 1584 C C . GLY A 1 201 ? -6.203 6.251 3.502 1.00 98.56 201 GLY A C 1
ATOM 1585 O O . GLY A 1 201 ? -7.146 5.914 4.217 1.00 98.56 201 GLY A O 1
ATOM 1586 N N . LEU A 1 202 ? -5.645 7.463 3.570 1.00 98.56 202 LEU A N 1
ATOM 1587 C CA . LEU A 1 202 ? -6.170 8.531 4.430 1.00 98.56 202 LEU A CA 1
ATOM 1588 C C . LEU A 1 202 ? -7.622 8.870 4.075 1.00 98.56 202 LEU A C 1
ATOM 1590 O O . LEU A 1 202 ? -7.974 8.973 2.900 1.00 98.56 202 LEU A O 1
ATOM 1594 N N . ILE A 1 203 ? -8.442 9.139 5.090 1.00 98.00 203 ILE A N 1
ATOM 1595 C CA . ILE A 1 203 ? -9.765 9.730 4.865 1.00 98.00 203 ILE A CA 1
ATOM 1596 C C . ILE A 1 203 ? -9.623 11.168 4.355 1.00 98.00 203 ILE A C 1
ATOM 1598 O O . ILE A 1 203 ? -8.626 11.838 4.628 1.00 98.00 203 ILE A O 1
ATOM 1602 N N . ASP A 1 204 ? -10.647 11.676 3.672 1.00 96.38 204 ASP A N 1
ATOM 1603 C CA . ASP A 1 204 ? -10.587 12.970 2.978 1.00 96.38 204 ASP A CA 1
ATOM 1604 C C . ASP A 1 204 ? -10.165 14.137 3.888 1.00 96.38 204 ASP A C 1
ATOM 1606 O O . ASP A 1 204 ? -9.368 14.990 3.501 1.00 96.38 204 ASP A O 1
ATOM 1610 N N . SER A 1 205 ? -10.626 14.140 5.140 1.00 95.38 205 SER A N 1
ATOM 1611 C CA . SER A 1 205 ? -10.289 15.165 6.137 1.00 95.38 205 SER A CA 1
ATOM 1612 C C . SER A 1 205 ? -8.847 15.088 6.670 1.00 95.38 205 SER A C 1
ATOM 1614 O O . SER A 1 205 ? -8.474 15.878 7.535 1.00 95.38 205 SER A O 1
ATOM 1616 N N . CYS A 1 206 ? -8.042 14.115 6.237 1.00 97.50 206 CYS A N 1
ATOM 1617 C CA . CYS A 1 206 ? -6.624 13.980 6.587 1.00 97.50 206 CYS A CA 1
ATOM 1618 C C . CYS A 1 206 ? -5.678 14.354 5.431 1.00 97.50 206 CYS A C 1
ATOM 1620 O O . CYS A 1 206 ? -4.467 14.390 5.648 1.00 97.50 206 CYS A O 1
ATOM 1622 N N . LEU A 1 207 ? -6.188 14.619 4.222 1.00 94.88 207 LEU A N 1
ATOM 1623 C CA . LEU A 1 207 ? -5.360 14.784 3.018 1.00 94.88 207 LEU A CA 1
ATOM 1624 C C . LEU A 1 207 ? -4.612 16.124 2.939 1.00 94.88 207 LEU A C 1
ATOM 1626 O O . LEU A 1 207 ? -3.653 16.238 2.177 1.00 94.88 207 LEU A O 1
ATOM 1630 N N . PHE A 1 208 ? -5.009 17.137 3.716 1.00 91.88 208 PHE A N 1
ATOM 1631 C CA . PHE A 1 208 ? -4.528 18.519 3.562 1.00 91.88 208 PHE A CA 1
ATOM 1632 C C . PHE A 1 208 ? -3.590 18.979 4.698 1.00 91.88 208 PHE A C 1
ATOM 1634 O O . PHE A 1 208 ? -3.399 20.174 4.967 1.00 91.88 208 PHE A O 1
ATOM 1641 N N . GLY A 1 209 ? -2.908 18.013 5.320 1.00 91.19 209 GLY A N 1
ATOM 1642 C CA . GLY A 1 209 ? -1.771 18.238 6.215 1.00 91.19 209 GLY A CA 1
ATOM 1643 C C . GLY A 1 209 ? -2.123 18.499 7.681 1.00 91.19 209 GLY A C 1
ATOM 1644 O O . GLY A 1 209 ? -1.206 18.664 8.485 1.00 91.19 209 GLY A O 1
ATOM 1645 N N . GLU A 1 210 ? -3.405 18.493 8.053 1.00 96.25 210 GLU A N 1
ATOM 1646 C CA . GLU A 1 210 ? -3.863 18.576 9.446 1.00 96.25 210 GLU A CA 1
ATOM 1647 C C . GLU A 1 210 ? -3.168 17.534 10.349 1.00 96.25 210 GLU A C 1
ATOM 1649 O O . GLU A 1 210 ? -2.721 17.911 11.438 1.00 96.25 210 GLU A O 1
ATOM 1654 N N . PRO A 1 211 ? -2.971 16.261 9.926 1.00 97.06 211 PRO A N 1
ATOM 1655 C CA . PRO A 1 211 ? -2.254 15.288 10.750 1.00 97.06 211 PRO A CA 1
ATOM 1656 C C . PRO A 1 211 ? -0.790 15.662 11.012 1.00 97.06 211 PRO A C 1
ATOM 1658 O O . PRO A 1 211 ? -0.320 15.600 12.146 1.00 97.06 211 PRO A O 1
ATOM 1661 N N . ALA A 1 212 ? -0.073 16.128 9.984 1.00 94.75 212 ALA A N 1
ATOM 1662 C CA . ALA A 1 212 ? 1.332 16.516 10.104 1.00 94.75 212 ALA A CA 1
ATOM 1663 C C . ALA A 1 212 ? 1.515 17.764 10.988 1.00 94.75 212 ALA A C 1
ATOM 1665 O O . ALA A 1 212 ? 2.473 17.837 11.756 1.00 94.75 212 ALA A O 1
ATOM 1666 N N . ARG A 1 213 ? 0.567 18.713 10.942 1.00 95.75 213 ARG A N 1
ATOM 1667 C CA . ARG A 1 213 ? 0.507 19.876 11.851 1.00 95.75 213 ARG A CA 1
ATOM 1668 C C . ARG A 1 213 ? 0.046 19.510 13.271 1.00 95.75 213 ARG A C 1
ATOM 1670 O O . ARG A 1 213 ? -0.021 20.371 14.146 1.00 95.75 213 ARG A O 1
ATOM 1677 N N . GLY A 1 214 ? -0.291 18.240 13.504 1.00 95.94 214 GLY A N 1
ATOM 1678 C CA . GLY A 1 214 ? -0.788 17.735 14.777 1.00 95.94 214 GLY A CA 1
ATOM 1679 C C . GLY A 1 214 ? -2.170 18.270 15.138 1.00 95.94 214 GLY A C 1
ATOM 1680 O O . GLY A 1 214 ? -2.539 18.244 16.304 1.00 95.94 214 GLY A O 1
ATOM 1681 N N . GLU A 1 215 ? -2.933 18.820 14.200 1.00 96.75 215 GLU A N 1
ATOM 1682 C CA . GLU A 1 215 ? -4.292 19.322 14.457 1.00 96.75 215 GLU A CA 1
ATOM 1683 C C . GLU A 1 215 ? -5.268 18.170 14.722 1.00 96.75 215 GLU A C 1
ATOM 1685 O O . GLU A 1 215 ? -6.312 18.377 15.336 1.00 96.75 215 GLU A O 1
ATOM 1690 N N . ARG A 1 216 ? -4.907 16.959 14.278 1.00 97.50 216 ARG A N 1
ATOM 1691 C CA . ARG A 1 216 ? -5.689 15.735 14.414 1.00 97.50 216 ARG A CA 1
ATOM 1692 C C . ARG A 1 216 ? -4.832 14.481 14.198 1.00 97.50 216 ARG A C 1
ATOM 1694 O O . ARG A 1 216 ? -3.664 14.599 13.830 1.00 97.50 216 ARG A O 1
ATOM 1701 N N . LEU A 1 217 ? -5.394 13.287 14.389 1.00 98.69 217 LEU A N 1
ATOM 1702 C CA . LEU A 1 217 ? -4.721 12.036 14.013 1.00 98.69 217 LEU A CA 1
ATOM 1703 C C . LEU A 1 217 ? -4.815 11.793 12.499 1.00 98.69 217 LEU A C 1
ATOM 1705 O O . LEU A 1 217 ? -5.741 12.258 11.831 1.00 98.69 217 LEU A O 1
ATOM 1709 N N . ALA A 1 218 ? -3.863 11.041 11.947 1.00 98.62 218 ALA A N 1
ATOM 1710 C CA . ALA A 1 218 ? -3.965 10.503 10.595 1.00 98.62 218 ALA A CA 1
ATOM 1711 C C . ALA A 1 218 ? -4.904 9.292 10.620 1.00 98.62 218 ALA A C 1
ATOM 1713 O O . ALA A 1 218 ? -4.493 8.194 10.992 1.00 98.62 218 ALA A O 1
ATOM 1714 N N . TRP A 1 219 ? -6.166 9.509 10.257 1.00 98.81 219 TRP A N 1
ATOM 1715 C CA . TRP A 1 219 ? -7.159 8.452 10.104 1.00 98.81 219 TRP A CA 1
ATOM 1716 C C . TRP A 1 219 ? -7.121 7.903 8.684 1.00 98.81 219 TRP A C 1
ATOM 1718 O O . TRP A 1 219 ? -7.187 8.659 7.712 1.00 98.81 219 TRP A O 1
ATOM 1728 N N . ALA A 1 220 ? -7.043 6.585 8.572 1.00 98.81 220 ALA A N 1
ATOM 1729 C CA . ALA A 1 220 ? -7.027 5.864 7.314 1.00 98.81 220 ALA A CA 1
ATOM 1730 C C . ALA A 1 220 ? -8.021 4.706 7.347 1.00 98.81 220 ALA A C 1
ATOM 1732 O O . ALA A 1 220 ? -8.278 4.133 8.408 1.00 98.81 220 ALA A O 1
ATOM 1733 N N . THR A 1 221 ? -8.567 4.360 6.186 1.00 98.81 221 THR A N 1
ATOM 1734 C CA . THR A 1 221 ? -9.558 3.291 6.055 1.00 98.81 221 THR A CA 1
ATOM 1735 C C . THR A 1 221 ? -9.289 2.396 4.858 1.00 98.81 221 THR A C 1
ATOM 1737 O O . THR A 1 221 ? -8.774 2.845 3.835 1.00 98.81 221 THR A O 1
ATOM 1740 N N . THR A 1 222 ? -9.663 1.129 4.993 1.00 98.62 222 THR A N 1
ATOM 1741 C CA . THR A 1 222 ? -9.817 0.168 3.894 1.00 98.62 222 THR A CA 1
ATOM 1742 C C . THR A 1 222 ? -10.964 -0.786 4.224 1.00 98.62 222 THR A C 1
ATOM 1744 O O . THR A 1 222 ? -11.533 -0.721 5.317 1.00 98.62 222 THR A O 1
ATOM 1747 N N . THR A 1 223 ? -11.321 -1.662 3.296 1.00 98.00 223 THR A N 1
ATOM 1748 C CA . THR A 1 223 ? -12.363 -2.665 3.469 1.00 98.00 223 THR A CA 1
ATOM 1749 C C . THR A 1 223 ? -11.838 -4.066 3.199 1.00 98.00 223 THR A C 1
ATOM 1751 O O . THR A 1 223 ? -10.831 -4.240 2.517 1.00 98.00 223 THR A O 1
ATOM 1754 N N . ALA A 1 224 ? -12.519 -5.065 3.748 1.00 97.62 224 ALA A N 1
ATOM 1755 C CA . ALA A 1 224 ? -12.414 -6.439 3.287 1.00 97.62 224 ALA A CA 1
ATOM 1756 C C . ALA A 1 224 ? -13.810 -7.008 3.045 1.00 97.62 224 ALA A C 1
ATOM 1758 O O . ALA A 1 224 ? -14.677 -6.939 3.927 1.00 97.62 224 ALA A O 1
ATOM 1759 N N . THR A 1 225 ? -14.018 -7.588 1.867 1.00 97.06 225 THR A N 1
ATOM 1760 C CA . THR A 1 225 ? -15.298 -8.165 1.470 1.00 97.06 225 THR A CA 1
ATOM 1761 C C . THR A 1 225 ? -15.259 -9.681 1.582 1.00 97.06 225 THR A C 1
ATOM 1763 O O . THR A 1 225 ? -14.405 -10.344 0.999 1.00 97.06 225 THR A O 1
ATOM 1766 N N . ARG A 1 226 ? -16.209 -10.251 2.327 1.00 95.38 226 ARG A N 1
ATOM 1767 C CA . ARG A 1 226 ? -16.335 -11.699 2.520 1.00 95.38 226 ARG A CA 1
ATOM 1768 C C . ARG A 1 226 ? -17.797 -12.114 2.520 1.00 95.38 226 ARG A C 1
ATOM 1770 O O . ARG A 1 226 ? -18.600 -11.538 3.252 1.00 95.38 226 ARG A O 1
ATOM 1777 N N . ALA A 1 227 ? -18.157 -13.108 1.710 1.00 93.75 227 ALA A N 1
ATOM 1778 C CA . ALA A 1 227 ? -19.535 -13.578 1.562 1.00 93.75 227 ALA A CA 1
ATOM 1779 C C . ALA A 1 227 ? -20.547 -12.436 1.296 1.00 93.75 227 ALA A C 1
ATOM 1781 O O . ALA A 1 227 ? -21.649 -12.418 1.847 1.00 93.75 227 ALA A O 1
ATOM 1782 N N . GLY A 1 228 ? -20.151 -11.451 0.479 1.00 94.06 228 GLY A N 1
ATOM 1783 C CA . GLY A 1 228 ? -20.974 -10.285 0.126 1.00 94.06 228 GLY A CA 1
ATOM 1784 C C . GLY A 1 228 ? -21.161 -9.251 1.243 1.00 94.06 228 GLY A C 1
ATOM 1785 O O . GLY A 1 228 ? -21.972 -8.339 1.094 1.00 94.06 228 GLY A O 1
ATOM 1786 N N . LYS A 1 229 ? -20.437 -9.380 2.358 1.00 95.94 229 LYS A N 1
ATOM 1787 C CA . LYS A 1 229 ? -20.454 -8.447 3.489 1.00 95.94 229 LYS A CA 1
ATOM 1788 C C . LYS A 1 229 ? -19.121 -7.708 3.585 1.00 95.94 229 LYS A C 1
ATOM 1790 O O . LYS A 1 229 ? -18.082 -8.286 3.282 1.00 95.94 229 LYS A O 1
ATOM 1795 N N . VAL A 1 230 ? -19.159 -6.443 4.001 1.00 97.31 230 VAL A N 1
ATOM 1796 C CA . VAL A 1 230 ? -17.998 -5.540 3.978 1.00 97.31 230 VAL A CA 1
ATOM 1797 C C . VAL A 1 230 ? -17.597 -5.163 5.400 1.00 97.31 230 VAL A C 1
ATOM 1799 O O . VAL A 1 230 ? -18.350 -4.488 6.099 1.00 97.31 230 VAL A O 1
ATOM 1802 N N . TRP A 1 231 ? -16.405 -5.581 5.820 1.00 98.25 231 TRP A N 1
ATOM 1803 C CA . TRP A 1 231 ? -15.774 -5.110 7.052 1.00 98.25 231 TRP A CA 1
ATOM 1804 C C . TRP A 1 231 ? -14.926 -3.887 6.741 1.00 98.25 231 TRP A C 1
ATOM 1806 O O . TRP A 1 231 ? -14.145 -3.904 5.793 1.00 98.25 231 TRP A O 1
ATOM 1816 N N . THR A 1 232 ? -15.043 -2.845 7.558 1.00 98.62 232 THR A N 1
ATOM 1817 C CA . THR A 1 232 ? -14.230 -1.632 7.424 1.00 98.62 232 THR A CA 1
ATOM 1818 C C . THR A 1 232 ? -13.111 -1.659 8.452 1.00 98.62 232 THR A C 1
ATOM 1820 O O . THR A 1 232 ? -13.359 -1.731 9.654 1.00 98.62 232 THR A O 1
ATOM 1823 N N . TYR A 1 233 ? -11.872 -1.572 7.988 1.00 98.81 233 TYR A N 1
ATOM 1824 C CA . TYR A 1 233 ? -10.695 -1.405 8.831 1.00 98.81 233 TYR A CA 1
ATOM 1825 C C . TYR A 1 233 ? -10.405 0.081 8.978 1.00 98.81 233 TYR A C 1
ATOM 1827 O O . TYR A 1 233 ? -10.330 0.799 7.981 1.00 98.81 233 TYR A O 1
ATOM 1835 N N . VAL A 1 234 ? -10.226 0.540 10.215 1.00 98.88 234 VAL A N 1
ATOM 1836 C CA . VAL A 1 234 ? -9.879 1.928 10.524 1.00 98.88 234 VAL A CA 1
ATOM 1837 C C . VAL A 1 234 ? -8.571 1.955 11.296 1.00 98.88 234 VAL A C 1
ATOM 1839 O O . VAL A 1 234 ? -8.441 1.298 12.326 1.00 98.88 234 VAL A O 1
ATOM 1842 N N . VAL A 1 235 ? -7.610 2.740 10.821 1.00 98.94 235 VAL A N 1
ATOM 1843 C CA . VAL A 1 235 ? -6.318 2.949 11.479 1.00 98.94 235 VAL A CA 1
ATOM 1844 C C . VAL A 1 235 ? -6.185 4.419 11.848 1.00 98.94 235 VAL A C 1
ATOM 1846 O O . VAL A 1 235 ? -6.465 5.292 11.030 1.00 98.94 235 VAL A O 1
ATOM 1849 N N . ALA A 1 236 ? -5.742 4.698 13.071 1.00 98.88 236 ALA A N 1
ATOM 1850 C CA . ALA A 1 236 ? -5.299 6.029 13.481 1.00 98.88 236 ALA A CA 1
ATOM 1851 C C . ALA A 1 236 ? -3.802 6.004 13.741 1.00 98.88 236 ALA A C 1
ATOM 1853 O O . ALA A 1 236 ? -3.328 5.082 14.397 1.00 98.88 236 ALA A O 1
ATOM 1854 N N . ILE A 1 237 ? -3.073 7.017 13.280 1.00 98.81 237 ILE A N 1
ATOM 1855 C CA . ILE A 1 237 ? -1.635 7.162 13.530 1.00 98.81 237 ILE A CA 1
ATOM 1856 C C . ILE A 1 237 ? -1.347 8.597 13.964 1.00 98.81 237 ILE A C 1
ATOM 1858 O O . ILE A 1 237 ? -1.849 9.552 13.366 1.00 98.81 237 ILE A O 1
ATOM 1862 N N . ASN A 1 238 ? -0.504 8.779 14.977 1.00 98.69 238 ASN A N 1
ATOM 1863 C CA . ASN A 1 238 ? 0.011 10.101 15.315 1.00 98.69 238 ASN A CA 1
ATOM 1864 C C . ASN A 1 238 ? 1.229 10.457 14.442 1.00 98.69 238 ASN A C 1
ATOM 1866 O O . ASN A 1 238 ? 2.385 10.151 14.765 1.00 98.69 238 ASN A O 1
ATOM 1870 N N . THR A 1 239 ? 0.963 11.156 13.338 1.00 98.19 239 THR A N 1
ATOM 1871 C CA . THR A 1 239 ? 1.977 11.627 12.380 1.00 98.19 239 THR A CA 1
ATOM 1872 C C . THR A 1 239 ? 2.443 13.065 12.629 1.00 98.19 239 THR A C 1
ATOM 1874 O O . THR A 1 239 ? 3.190 13.610 11.820 1.00 98.19 239 THR A O 1
ATOM 1877 N N . SER A 1 240 ? 2.080 13.677 13.766 1.00 97.62 240 SER A N 1
ATOM 1878 C CA . SER A 1 240 ? 2.437 15.065 14.093 1.00 97.62 240 SER A CA 1
ATOM 1879 C C . SER A 1 240 ? 3.948 15.299 14.001 1.00 97.62 240 SER A C 1
ATOM 1881 O O . SER A 1 240 ? 4.727 14.581 14.637 1.00 97.62 240 SER A O 1
ATOM 1883 N N . ALA A 1 241 ? 4.372 16.333 13.274 1.00 95.19 241 ALA A N 1
ATOM 1884 C CA . ALA A 1 241 ? 5.779 16.720 13.154 1.00 95.19 241 ALA A CA 1
ATOM 1885 C C . ALA A 1 241 ? 6.360 17.159 14.509 1.00 95.19 241 ALA A C 1
ATOM 1887 O O . ALA A 1 241 ? 7.456 16.746 14.877 1.00 95.19 241 ALA A O 1
ATOM 1888 N N . ASP A 1 242 ? 5.566 17.879 15.308 1.00 94.12 242 ASP A N 1
ATOM 1889 C CA . ASP A 1 242 ? 5.977 18.406 16.619 1.00 94.12 242 ASP A CA 1
ATOM 1890 C C . ASP A 1 242 ? 6.008 17.358 17.745 1.00 94.12 242 ASP A C 1
ATOM 1892 O O . ASP A 1 242 ? 6.251 17.700 18.901 1.00 94.12 242 ASP A O 1
ATOM 1896 N N . ARG A 1 243 ? 5.744 16.078 17.436 1.00 93.81 243 ARG A N 1
ATOM 1897 C CA . ARG A 1 243 ? 5.792 14.960 18.396 1.00 93.81 243 ARG A CA 1
ATOM 1898 C C . ARG A 1 243 ? 5.039 15.248 19.703 1.00 93.81 243 ARG A C 1
ATOM 1900 O O . ARG A 1 243 ? 5.533 14.977 20.796 1.00 93.81 243 ARG A O 1
ATOM 1907 N N . ARG A 1 244 ? 3.814 15.762 19.592 1.00 95.44 244 ARG A N 1
ATOM 1908 C CA . ARG A 1 244 ? 2.898 15.932 20.728 1.00 95.44 244 ARG A CA 1
ATOM 1909 C C . ARG A 1 244 ? 1.909 14.774 20.830 1.00 95.44 244 ARG A C 1
ATOM 1911 O O . ARG A 1 244 ? 1.627 14.114 19.833 1.00 95.44 244 ARG A O 1
ATOM 1918 N N . VAL A 1 245 ? 1.366 14.557 22.025 1.00 98.44 245 VAL A N 1
ATOM 1919 C CA . VAL A 1 245 ? 0.203 13.680 22.222 1.00 98.44 245 VAL A CA 1
ATOM 1920 C C . VAL A 1 245 ? -1.008 14.319 21.545 1.00 98.44 245 VAL A C 1
ATOM 1922 O O . VAL A 1 245 ? -1.211 15.527 21.680 1.00 98.44 245 VAL A O 1
ATOM 1925 N N . ILE A 1 246 ? -1.786 13.521 20.817 1.00 98.50 246 ILE A N 1
ATOM 1926 C CA . ILE A 1 246 ? -3.000 13.968 20.130 1.00 98.50 246 ILE A CA 1
ATOM 1927 C C . ILE A 1 246 ? -4.176 13.121 20.591 1.00 98.50 246 ILE A C 1
ATOM 1929 O O . ILE A 1 246 ? -4.139 11.900 20.450 1.00 98.50 246 ILE A O 1
ATOM 1933 N N . SER A 1 247 ? -5.224 13.786 21.070 1.00 98.56 247 SER A N 1
ATOM 1934 C CA . SER A 1 247 ? -6.526 13.180 21.340 1.00 98.56 247 SER A CA 1
ATOM 1935 C C . SER A 1 247 ? -7.487 13.599 20.234 1.00 98.56 247 SER A C 1
ATOM 1937 O O . SER A 1 247 ? -7.679 14.791 19.997 1.00 98.56 247 SER A O 1
ATOM 1939 N N . ASP A 1 248 ? -8.065 12.630 19.536 1.00 98.56 248 ASP A N 1
ATOM 1940 C CA . ASP A 1 248 ? -8.930 12.876 18.387 1.00 98.56 248 ASP A CA 1
ATOM 1941 C C . ASP A 1 248 ? -10.055 11.840 18.313 1.00 98.56 248 ASP A C 1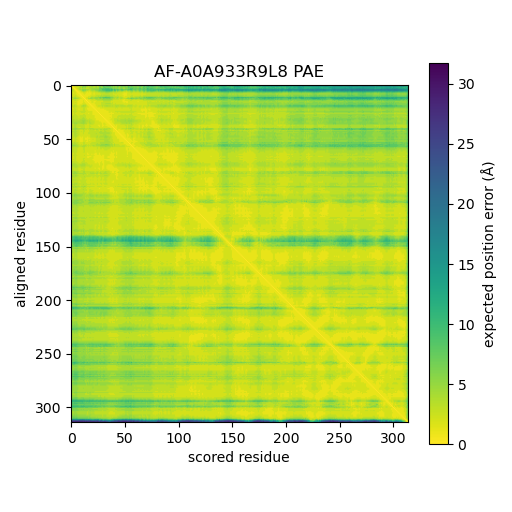
ATOM 1943 O O . ASP A 1 248 ? -10.014 10.782 18.954 1.00 98.56 248 ASP A O 1
ATOM 1947 N N . ARG A 1 249 ? -11.088 12.160 17.537 1.00 98.38 249 ARG A N 1
ATOM 1948 C CA . ARG A 1 249 ? -12.306 11.369 17.411 1.00 98.38 249 ARG A CA 1
ATOM 1949 C C . ARG A 1 249 ? -12.785 11.337 15.964 1.00 98.38 249 ARG A C 1
ATOM 1951 O O . ARG A 1 249 ? -12.895 12.370 15.313 1.00 98.38 249 ARG A O 1
ATOM 1958 N N . LEU A 1 250 ? -13.138 10.146 15.493 1.00 98.62 250 LEU A N 1
ATOM 1959 C CA . LEU A 1 250 ? -13.730 9.912 14.183 1.00 98.62 250 LEU A CA 1
ATOM 1960 C C . LEU A 1 250 ? -15.174 9.431 14.337 1.00 98.62 250 LEU A C 1
ATOM 1962 O O . LEU A 1 250 ? -15.420 8.359 14.885 1.00 98.62 250 LEU A O 1
ATOM 1966 N N . GLU A 1 251 ? -16.129 10.203 13.825 1.00 98.44 251 GLU A N 1
ATOM 1967 C CA . GLU A 1 251 ? -17.520 9.754 13.704 1.00 98.44 251 GLU A CA 1
ATOM 1968 C C . GLU A 1 251 ? -17.622 8.710 12.582 1.00 98.44 251 GLU A C 1
ATOM 1970 O O . GLU A 1 251 ? -17.280 8.998 11.436 1.00 98.44 251 GLU A O 1
ATOM 1975 N N . LEU A 1 252 ? -18.109 7.501 12.881 1.00 98.38 252 LEU A N 1
ATOM 1976 C CA . LEU A 1 252 ? -18.153 6.403 11.902 1.00 98.38 252 LEU A CA 1
ATOM 1977 C C . LEU A 1 252 ? -19.115 6.705 10.741 1.00 98.38 252 LEU A C 1
ATOM 1979 O O . LEU A 1 252 ? -18.856 6.331 9.599 1.00 98.38 252 LEU A O 1
ATOM 1983 N N . GLY A 1 253 ? -20.175 7.476 10.998 1.00 97.50 253 GLY A N 1
ATOM 1984 C CA . GLY A 1 253 ? -21.059 7.970 9.939 1.00 97.50 253 GLY A CA 1
ATOM 1985 C C . GLY A 1 253 ? -20.353 8.884 8.925 1.00 97.50 253 GLY A C 1
ATOM 1986 O O . GLY A 1 253 ? -20.768 8.943 7.772 1.00 97.50 253 GLY A O 1
ATOM 1987 N N . ALA A 1 254 ? -19.258 9.559 9.307 1.00 96.94 254 ALA A N 1
ATOM 1988 C CA . ALA A 1 254 ? -18.498 10.428 8.402 1.00 96.94 254 ALA A CA 1
ATOM 1989 C C . ALA A 1 254 ? -17.663 9.649 7.371 1.00 96.94 254 ALA A C 1
ATOM 1991 O O . ALA A 1 254 ? -17.288 10.212 6.347 1.00 96.94 254 ALA A O 1
ATOM 1992 N N . ILE A 1 255 ? -17.398 8.364 7.625 1.00 96.12 255 ILE A N 1
ATOM 1993 C CA . ILE A 1 255 ? -16.749 7.441 6.680 1.00 96.12 255 ILE A CA 1
ATOM 1994 C C . ILE A 1 255 ? -17.762 6.485 6.029 1.00 96.12 255 ILE A C 1
ATOM 1996 O O . ILE A 1 255 ? -17.391 5.436 5.515 1.00 96.12 255 ILE A O 1
ATOM 2000 N N . GLY A 1 256 ? -19.052 6.841 6.061 1.00 96.06 256 GLY A N 1
ATOM 2001 C CA . GLY A 1 256 ? -20.114 6.111 5.368 1.00 96.06 256 GLY A CA 1
ATOM 2002 C C . GLY A 1 256 ? -20.615 4.852 6.077 1.00 96.06 256 GLY A C 1
ATOM 2003 O O . GLY A 1 256 ? -21.320 4.064 5.453 1.00 96.06 256 GLY A O 1
ATOM 2004 N N . MET A 1 257 ? -20.285 4.641 7.355 1.00 96.81 257 MET A N 1
ATOM 2005 C CA . MET A 1 257 ? -20.803 3.491 8.101 1.00 96.81 257 MET A CA 1
ATOM 2006 C C . MET A 1 257 ? -22.229 3.718 8.606 1.00 96.81 257 MET A C 1
ATOM 2008 O O . MET A 1 257 ? -22.575 4.803 9.080 1.00 96.81 257 MET A O 1
ATOM 2012 N N . GLU A 1 258 ? -23.029 2.653 8.600 1.00 96.31 258 GLU A N 1
ATOM 2013 C CA . GLU A 1 258 ? -24.276 2.600 9.361 1.00 96.31 258 GLU A CA 1
ATOM 2014 C C . GLU A 1 258 ? -23.961 2.506 10.857 1.00 96.31 258 GLU A C 1
ATOM 2016 O O . GLU A 1 258 ? -23.167 1.667 11.286 1.00 96.31 258 GLU A O 1
ATOM 2021 N N . VAL A 1 259 ? -24.557 3.393 11.658 1.00 96.50 259 VAL A N 1
ATOM 2022 C CA . VAL A 1 259 ? -24.244 3.531 13.085 1.00 96.50 259 VAL A CA 1
ATOM 2023 C C . VAL A 1 259 ? -25.483 3.375 13.974 1.00 96.50 259 VAL A C 1
ATOM 2025 O O . VAL A 1 259 ? -26.575 3.796 13.589 1.00 96.50 259 VAL A O 1
ATOM 2028 N N . PRO A 1 260 ? -25.314 2.852 15.202 1.00 96.81 260 PRO A N 1
ATOM 2029 C CA . PRO A 1 260 ? -24.062 2.332 15.752 1.00 96.81 260 PRO A CA 1
ATOM 2030 C C . PRO A 1 260 ? -23.770 0.907 15.235 1.00 96.81 260 PRO A C 1
ATOM 2032 O O . PRO A 1 260 ? -24.697 0.150 14.965 1.00 96.81 260 PRO A O 1
ATOM 2035 N N . CYS A 1 261 ? -22.496 0.528 15.118 1.00 97.81 261 CYS A N 1
ATOM 2036 C CA . CYS A 1 261 ? -22.085 -0.798 14.636 1.00 97.81 261 CYS A CA 1
ATOM 2037 C C . CYS A 1 261 ? -21.185 -1.523 15.648 1.00 97.81 261 CYS A C 1
ATOM 2039 O O . CYS A 1 261 ? -20.715 -0.929 16.624 1.00 97.81 261 CYS A O 1
ATOM 2041 N N . SER A 1 262 ? -20.970 -2.827 15.440 1.00 98.50 262 SER A N 1
ATOM 2042 C CA . SER A 1 262 ? -19.989 -3.597 16.211 1.00 98.50 262 SER A CA 1
ATOM 2043 C C . SER A 1 262 ? -18.576 -3.182 15.799 1.00 98.50 262 SER A C 1
ATOM 2045 O O . SER A 1 262 ? -18.261 -3.139 14.611 1.00 98.50 262 SER A O 1
ATOM 2047 N N . VAL A 1 263 ? -17.730 -2.880 16.782 1.00 98.69 263 VAL A N 1
ATOM 2048 C CA . VAL A 1 263 ? -16.343 -2.447 16.601 1.00 98.69 263 VAL A CA 1
ATOM 2049 C C . VAL A 1 263 ? -15.431 -3.262 17.507 1.00 98.69 263 VAL A C 1
ATOM 2051 O O . VAL A 1 263 ? -15.684 -3.354 18.707 1.00 98.69 263 VAL A O 1
ATOM 2054 N N . TYR A 1 264 ? -14.358 -3.803 16.940 1.00 98.75 264 TYR A N 1
ATOM 2055 C CA . TYR A 1 264 ? -13.281 -4.490 17.644 1.00 98.75 264 TYR A CA 1
ATOM 2056 C C . TYR A 1 264 ? -12.028 -3.609 17.642 1.00 98.75 264 TYR A C 1
ATOM 2058 O O . TYR A 1 264 ? -11.546 -3.257 16.569 1.00 98.75 264 TYR A O 1
ATOM 2066 N N . GLU A 1 265 ? -11.512 -3.230 18.815 1.00 98.38 265 GLU A N 1
ATOM 2067 C CA . GLU A 1 265 ? -10.202 -2.575 18.945 1.00 98.38 265 GLU A CA 1
ATOM 2068 C C . GLU A 1 265 ? -9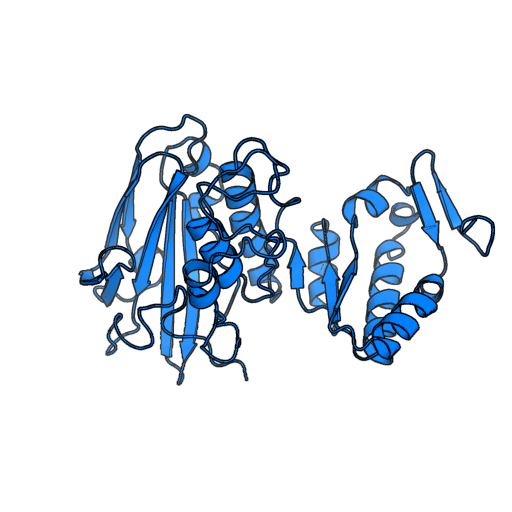.129 -3.651 19.131 1.00 98.38 265 GLU A C 1
ATOM 2070 O O . GLU A 1 265 ? -9.151 -4.429 20.090 1.00 98.38 265 GLU A O 1
ATOM 2075 N N . TRP A 1 266 ? -8.217 -3.716 18.164 1.00 98.44 266 TRP A N 1
ATOM 2076 C CA . TRP A 1 266 ? -7.328 -4.856 17.984 1.00 98.44 266 TRP A CA 1
ATOM 2077 C C . TRP A 1 266 ? -6.269 -4.979 19.086 1.00 98.44 266 TRP A C 1
ATOM 2079 O O . TRP A 1 266 ? -5.988 -6.083 19.549 1.00 98.44 266 TRP A O 1
ATOM 2089 N N . ARG A 1 267 ? -5.692 -3.863 19.552 1.00 96.00 267 ARG A N 1
ATOM 2090 C CA . ARG A 1 267 ? -4.591 -3.887 20.532 1.00 96.00 267 ARG A CA 1
ATOM 2091 C C . ARG A 1 267 ? -5.059 -4.252 21.942 1.00 96.00 267 ARG A C 1
ATOM 2093 O O . ARG A 1 267 ? -4.320 -4.884 22.691 1.00 96.00 267 ARG A O 1
ATOM 2100 N N . ARG A 1 268 ? -6.267 -3.836 22.314 1.00 96.12 268 ARG A N 1
ATOM 2101 C CA . ARG A 1 268 ? -6.917 -4.063 23.612 1.00 96.12 268 ARG A CA 1
ATOM 2102 C C . ARG A 1 268 ? -7.711 -5.360 23.627 1.00 96.12 268 ARG A C 1
ATOM 2104 O O . ARG A 1 268 ? -7.984 -5.883 24.702 1.00 96.12 268 ARG A O 1
ATOM 2111 N N . GLY A 1 269 ? -8.079 -5.882 22.459 1.00 97.25 269 GLY A N 1
ATOM 2112 C CA . GLY A 1 269 ? -8.891 -7.086 22.361 1.00 97.25 269 GLY A CA 1
ATOM 2113 C C . GLY A 1 269 ? -10.342 -6.858 22.798 1.00 97.25 269 GLY A C 1
ATOM 2114 O O . GLY A 1 269 ? -10.982 -7.778 23.303 1.00 97.25 269 GLY A O 1
ATOM 2115 N N . GLU A 1 270 ? -10.853 -5.634 22.654 1.00 97.38 270 GLU A N 1
ATOM 2116 C CA . GLU A 1 270 ? -12.158 -5.221 23.179 1.00 97.38 270 GLU A CA 1
ATOM 2117 C C . GLU A 1 270 ? -13.183 -5.037 22.058 1.00 97.38 270 GLU A C 1
ATOM 2119 O O . GLU A 1 270 ? -12.879 -4.482 21.003 1.00 97.38 270 GLU A O 1
ATOM 2124 N N . VAL A 1 271 ? -14.423 -5.464 22.309 1.00 97.94 271 VAL A N 1
ATOM 2125 C CA . VAL A 1 271 ? -15.544 -5.322 21.371 1.00 97.94 271 VAL A CA 1
ATOM 2126 C C . VAL A 1 271 ? -16.615 -4.455 21.994 1.00 97.94 271 VAL A C 1
ATOM 2128 O O . VAL A 1 271 ? -17.038 -4.689 23.127 1.00 97.94 271 VAL A O 1
ATOM 2131 N N . GLN A 1 272 ? -17.097 -3.485 21.232 1.00 97.31 272 GLN A N 1
ATOM 2132 C CA . GLN A 1 272 ? -18.155 -2.584 21.662 1.00 97.31 272 GLN A CA 1
ATOM 2133 C C . GLN A 1 272 ? -19.103 -2.247 20.517 1.00 97.31 272 GLN A C 1
ATOM 2135 O O . GLN A 1 272 ? -18.782 -2.414 19.344 1.00 97.31 272 GLN A O 1
ATOM 2140 N N . THR A 1 273 ? -20.292 -1.762 20.862 1.00 98.06 273 THR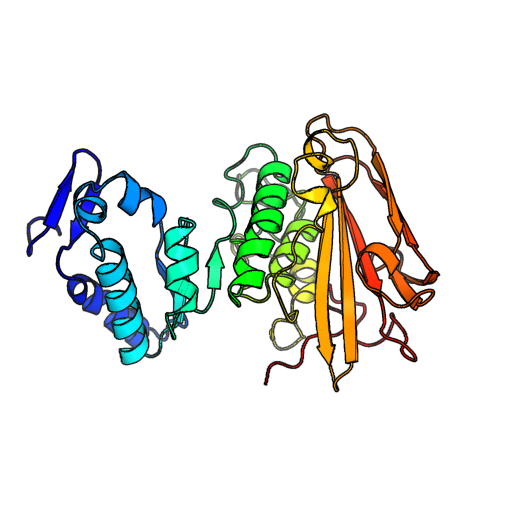 A N 1
ATOM 2141 C CA . THR A 1 273 ? -21.176 -1.096 19.904 1.00 98.06 273 THR A CA 1
ATOM 2142 C C . THR A 1 273 ? -20.876 0.398 19.955 1.00 98.06 273 THR A C 1
ATOM 2144 O O . THR A 1 273 ? -20.971 0.996 21.027 1.00 98.06 273 THR A O 1
ATOM 2147 N N . ALA A 1 274 ? -20.493 1.004 18.833 1.00 97.88 274 ALA A N 1
ATOM 2148 C CA . ALA A 1 274 ? -20.056 2.396 18.799 1.00 97.88 274 ALA A CA 1
ATOM 2149 C C . ALA A 1 274 ? -20.585 3.139 17.565 1.00 97.88 274 ALA A C 1
ATOM 2151 O O . ALA A 1 274 ? -20.791 2.557 16.505 1.00 97.88 274 ALA A O 1
ATOM 2152 N N . ALA A 1 275 ? -20.791 4.449 17.712 1.00 98.31 275 ALA A N 1
ATOM 2153 C CA . ALA A 1 275 ? -21.058 5.367 16.598 1.00 98.31 275 ALA A CA 1
ATOM 2154 C C . ALA A 1 275 ? -19.807 6.166 16.183 1.00 98.31 275 ALA A C 1
ATOM 2156 O O . ALA A 1 275 ? -19.825 6.886 15.188 1.00 98.31 275 ALA A O 1
ATOM 2157 N N . ALA A 1 276 ? -18.721 6.048 16.950 1.00 98.56 276 ALA A N 1
ATOM 2158 C CA . ALA A 1 276 ? -17.480 6.774 16.736 1.00 98.56 276 ALA A CA 1
ATOM 2159 C C . ALA A 1 276 ? -16.300 6.067 17.396 1.00 98.56 276 ALA A C 1
ATOM 2161 O O . ALA A 1 276 ? -16.468 5.340 18.378 1.00 98.56 276 ALA A O 1
ATOM 2162 N N . LEU A 1 277 ? -15.109 6.370 16.897 1.00 98.62 277 LEU A N 1
ATOM 2163 C CA . LEU A 1 277 ? -13.828 5.935 17.435 1.00 98.62 277 LEU A CA 1
ATOM 2164 C C . LEU A 1 277 ? -13.139 7.128 18.086 1.00 98.62 277 LEU A C 1
ATOM 2166 O O . LEU A 1 277 ? -13.226 8.245 17.582 1.00 98.62 277 LEU A O 1
ATOM 2170 N N . ALA A 1 278 ? -12.455 6.905 19.199 1.00 98.19 278 ALA A N 1
ATOM 2171 C CA . ALA A 1 278 ? -11.670 7.932 19.868 1.00 98.19 278 ALA A CA 1
ATOM 2172 C C . ALA A 1 278 ? -10.330 7.344 20.289 1.00 98.19 278 ALA A C 1
ATOM 2174 O O . ALA A 1 278 ? -10.263 6.183 20.698 1.00 98.19 278 ALA A O 1
ATOM 2175 N N . ALA A 1 279 ? -9.282 8.152 20.195 1.00 98.25 279 ALA A N 1
ATOM 2176 C CA . ALA A 1 279 ? -7.943 7.757 20.592 1.00 98.25 279 ALA A CA 1
ATOM 2177 C C . ALA A 1 279 ? -7.163 8.951 21.122 1.00 98.25 279 ALA A C 1
ATOM 2179 O O . ALA A 1 279 ? -7.308 10.066 20.628 1.00 98.25 279 ALA A O 1
ATOM 2180 N N . GLU A 1 280 ? -6.318 8.685 22.109 1.00 98.56 280 GLU A N 1
ATOM 2181 C CA . GLU A 1 280 ? -5.266 9.582 22.563 1.00 98.56 280 GLU A CA 1
ATOM 2182 C C . GLU A 1 280 ? -3.941 8.868 22.325 1.00 98.56 280 GLU A C 1
ATOM 2184 O O . GLU A 1 280 ? -3.669 7.847 22.953 1.00 98.56 280 GLU A O 1
ATOM 2189 N N . LEU A 1 281 ? -3.159 9.356 21.365 1.00 98.69 281 LEU A N 1
ATOM 2190 C CA . LEU A 1 281 ? -1.964 8.668 20.890 1.00 98.69 281 LEU A CA 1
ATOM 2191 C C . LEU A 1 281 ? -0.714 9.488 21.179 1.00 98.69 281 LEU A C 1
ATOM 2193 O O . LEU A 1 281 ? -0.623 10.671 20.828 1.00 98.69 281 LEU A O 1
ATOM 2197 N N . ALA A 1 282 ? 0.282 8.826 21.764 1.00 98.56 282 ALA A N 1
ATOM 2198 C CA . ALA A 1 282 ? 1.638 9.343 21.849 1.00 98.56 282 ALA A CA 1
ATOM 2199 C C . ALA A 1 282 ? 2.242 9.524 20.439 1.00 98.56 282 ALA A C 1
ATOM 2201 O O . ALA A 1 282 ? 1.717 8.985 19.460 1.00 98.56 282 ALA A O 1
ATOM 2202 N N . PRO A 1 283 ? 3.333 10.295 20.293 1.00 98.31 283 PRO A N 1
ATOM 2203 C CA . PRO A 1 283 ? 3.994 10.467 19.002 1.00 98.31 283 PRO A CA 1
ATOM 2204 C C . PRO A 1 283 ? 4.347 9.122 18.368 1.00 98.31 283 PRO A C 1
ATOM 2206 O O . PRO A 1 283 ? 4.952 8.283 19.028 1.00 98.31 283 PRO A O 1
ATOM 2209 N N . ARG A 1 284 ? 3.995 8.945 17.086 1.00 97.81 284 ARG A N 1
ATOM 2210 C CA . ARG A 1 284 ? 4.239 7.715 16.307 1.00 97.81 284 ARG A CA 1
ATOM 2211 C C . ARG A 1 284 ? 3.520 6.461 16.816 1.00 97.81 284 ARG A C 1
ATOM 2213 O O . ARG A 1 284 ? 3.779 5.369 16.317 1.00 97.81 284 ARG A O 1
ATOM 2220 N N . ASP A 1 285 ? 2.599 6.616 17.761 1.00 98.38 285 ASP A N 1
ATOM 2221 C CA . ASP A 1 285 ? 1.704 5.543 18.170 1.00 98.38 285 ASP A CA 1
ATOM 2222 C C . ASP A 1 285 ? 0.496 5.444 17.225 1.00 98.38 285 ASP A C 1
ATOM 2224 O O . ASP A 1 285 ? 0.236 6.341 16.411 1.00 98.38 285 ASP A O 1
ATOM 2228 N N . TRP A 1 286 ? -0.233 4.335 17.318 1.00 98.69 286 TRP A N 1
ATOM 2229 C CA . TRP A 1 286 ? -1.332 4.003 16.414 1.00 98.69 286 TRP A CA 1
ATOM 2230 C C . TRP A 1 286 ? -2.448 3.196 17.089 1.00 98.69 286 TRP A C 1
ATOM 2232 O O . TRP A 1 286 ? -2.267 2.628 18.158 1.00 98.69 286 TRP A O 1
ATOM 2242 N N . CYS A 1 287 ? -3.597 3.066 16.446 1.00 98.62 287 CYS A N 1
ATOM 2243 C CA . CYS A 1 287 ? -4.643 2.120 16.838 1.00 98.62 287 CYS A CA 1
ATOM 2244 C C . CYS A 1 287 ? -5.262 1.496 15.591 1.00 98.62 287 CYS A C 1
ATOM 2246 O O . CYS A 1 287 ? -5.230 2.097 14.516 1.00 98.62 287 CYS A O 1
ATOM 2248 N N . LEU A 1 288 ? -5.820 0.299 15.754 1.00 98.88 288 LEU A N 1
ATOM 2249 C CA . LEU A 1 288 ? -6.528 -0.427 14.708 1.00 98.88 288 LEU A CA 1
ATOM 2250 C C . LEU A 1 288 ? -7.900 -0.846 15.228 1.00 98.88 288 LEU A C 1
ATOM 2252 O O . LEU A 1 288 ? -8.002 -1.511 16.260 1.00 98.88 288 LEU A O 1
ATOM 2256 N N . TRP A 1 289 ? -8.930 -0.509 14.462 1.00 98.88 289 TRP A N 1
ATOM 2257 C CA . TRP A 1 289 ? -10.289 -0.978 14.669 1.00 98.88 289 TRP A CA 1
ATOM 2258 C C . TRP A 1 289 ? -10.788 -1.758 13.461 1.00 98.88 289 TRP A C 1
ATOM 2260 O O . TRP A 1 289 ? -10.498 -1.412 12.315 1.00 98.88 289 TRP A O 1
ATOM 2270 N N . VAL A 1 290 ? -11.593 -2.778 13.736 1.00 98.69 290 VAL A N 1
ATOM 2271 C CA . VAL A 1 290 ? -12.393 -3.493 12.742 1.00 98.69 290 VAL A CA 1
ATOM 2272 C C . VAL A 1 290 ? -13.850 -3.150 13.008 1.00 98.69 290 VAL A C 1
ATOM 2274 O O . VAL A 1 290 ? -14.340 -3.353 14.116 1.00 98.69 290 VAL A O 1
ATOM 2277 N N . CYS A 1 291 ? -14.541 -2.607 12.017 1.00 98.62 291 CYS A N 1
ATOM 2278 C CA . CYS A 1 291 ? -15.949 -2.250 12.090 1.00 98.62 291 CYS A CA 1
ATOM 2279 C C . CYS A 1 291 ? -16.751 -3.233 11.237 1.00 98.62 291 CYS A C 1
ATOM 2281 O O . CYS A 1 291 ? -16.478 -3.404 10.047 1.00 98.62 291 CYS A O 1
ATOM 2283 N N . ALA A 1 292 ? -17.723 -3.900 11.852 1.00 98.25 292 ALA A N 1
ATOM 2284 C CA . ALA A 1 292 ? -18.542 -4.890 11.169 1.00 98.25 292 ALA A CA 1
ATOM 2285 C C . ALA A 1 292 ? -19.667 -4.237 10.351 1.00 98.25 292 ALA A C 1
ATOM 2287 O O . ALA A 1 292 ? -20.175 -3.180 10.746 1.00 98.25 292 ALA A O 1
ATOM 2288 N N . PRO A 1 293 ? -20.106 -4.887 9.260 1.00 97.00 293 PRO A N 1
ATOM 2289 C CA . PRO A 1 293 ? -21.340 -4.518 8.579 1.00 97.00 293 PRO A CA 1
ATOM 2290 C C . PRO A 1 293 ? -22.570 -4.780 9.472 1.00 97.00 293 PRO A C 1
ATOM 2292 O O . PRO A 1 293 ? -22.452 -5.428 10.521 1.00 97.00 293 PRO A O 1
ATOM 2295 N N . PRO A 1 294 ? -23.766 -4.306 9.070 1.00 94.00 294 PRO A N 1
ATOM 2296 C CA . PRO A 1 294 ? -25.005 -4.607 9.779 1.00 94.00 294 PRO A CA 1
ATOM 2297 C C . PRO A 1 294 ? -25.194 -6.112 10.009 1.00 94.00 294 PRO A C 1
ATOM 2299 O O . PRO A 1 294 ? -24.825 -6.941 9.174 1.00 94.00 294 PRO A O 1
ATOM 2302 N N . ASP A 1 295 ? -25.768 -6.452 11.164 1.00 90.56 295 ASP A N 1
ATOM 2303 C CA . ASP A 1 295 ? -26.063 -7.825 11.599 1.00 90.56 295 ASP A CA 1
ATOM 2304 C C . ASP A 1 295 ? -24.845 -8.756 11.776 1.00 90.56 295 ASP A C 1
ATOM 2306 O O . ASP A 1 295 ? -25.014 -9.955 11.999 1.00 90.56 295 ASP A O 1
ATOM 2310 N N . GLU A 1 296 ? -23.622 -8.224 11.723 1.00 96.31 296 GLU A N 1
ATOM 2311 C CA . GLU A 1 296 ? -22.380 -8.956 11.986 1.00 96.31 296 GLU A CA 1
ATOM 2312 C C . GLU A 1 296 ? -21.671 -8.468 13.252 1.00 96.31 296 GLU A C 1
ATOM 2314 O O . GLU A 1 296 ? -21.934 -7.387 13.789 1.00 96.31 296 GLU A O 1
ATOM 2319 N N . ARG A 1 297 ? -20.728 -9.283 13.737 1.00 95.69 297 ARG A N 1
ATOM 2320 C CA . ARG A 1 297 ? -19.821 -8.893 14.822 1.00 95.69 297 ARG A CA 1
ATOM 2321 C C . ARG A 1 297 ? -18.429 -8.568 14.289 1.00 95.69 297 ARG A C 1
ATOM 2323 O O . ARG A 1 297 ? -17.969 -9.155 13.314 1.00 95.69 297 ARG A O 1
ATOM 2330 N N . ALA A 1 298 ? -17.743 -7.640 14.950 1.00 95.88 298 ALA A N 1
ATOM 2331 C CA . ALA A 1 298 ? -16.395 -7.224 14.559 1.00 95.88 298 ALA A CA 1
ATOM 2332 C C . ALA A 1 298 ? -15.284 -8.171 15.035 1.00 95.88 298 ALA A C 1
ATOM 2334 O O . ALA A 1 298 ? -14.168 -8.105 14.527 1.00 95.88 298 ALA A O 1
ATOM 2335 N N . ASP A 1 299 ? -15.585 -9.057 15.985 1.00 94.88 299 ASP A N 1
ATOM 2336 C CA . ASP A 1 299 ? -14.665 -10.051 16.545 1.00 94.88 299 ASP A CA 1
ATOM 2337 C C . ASP A 1 299 ? -14.770 -11.427 15.884 1.00 94.88 299 ASP A C 1
ATOM 2339 O O . ASP A 1 299 ? -14.428 -12.448 16.483 1.00 94.88 299 ASP A O 1
ATOM 2343 N N . ILE A 1 300 ? -15.236 -11.469 14.638 1.00 94.12 300 ILE A N 1
ATOM 2344 C CA . ILE A 1 300 ? -15.191 -12.687 13.837 1.00 94.12 300 ILE A CA 1
ATOM 2345 C C . ILE A 1 300 ? -13.845 -12.820 13.110 1.00 94.12 300 ILE A C 1
ATOM 2347 O O . ILE A 1 300 ? -13.118 -11.849 12.901 1.00 94.12 300 ILE A O 1
ATOM 2351 N N . GLY A 1 301 ? -13.543 -14.036 12.657 1.00 95.06 301 GLY A N 1
ATOM 2352 C CA . GLY A 1 301 ? -12.309 -14.328 11.929 1.00 95.06 301 GLY A CA 1
ATOM 2353 C C . GLY A 1 301 ? -11.141 -14.657 12.856 1.00 95.06 301 GLY A C 1
ATOM 2354 O O . GLY A 1 301 ? -11.334 -15.216 13.934 1.00 95.06 301 GLY A O 1
ATOM 2355 N N . ASP A 1 302 ? -9.923 -14.365 12.403 1.00 97.44 302 ASP A N 1
ATOM 2356 C CA . ASP A 1 302 ? -8.701 -14.615 13.172 1.00 97.44 302 ASP A CA 1
ATOM 2357 C C . ASP A 1 302 ? -8.197 -13.310 13.796 1.00 97.44 302 ASP A C 1
ATOM 2359 O O . ASP A 1 302 ? -7.529 -12.502 13.151 1.00 97.44 302 ASP A O 1
ATOM 2363 N N . LEU A 1 303 ? -8.521 -13.114 15.073 1.00 97.69 303 LEU A N 1
ATOM 2364 C CA . LEU A 1 303 ? -8.180 -11.907 15.832 1.00 97.69 303 LEU A CA 1
ATOM 2365 C C . LEU A 1 303 ? -6.682 -11.772 16.123 1.00 97.69 303 LEU A C 1
ATOM 2367 O O . LEU A 1 303 ? -6.237 -10.723 16.574 1.00 97.69 303 LEU A O 1
ATOM 2371 N N . THR A 1 304 ? -5.883 -12.804 15.835 1.00 97.00 304 THR A N 1
ATOM 2372 C CA . THR A 1 304 ? -4.422 -12.714 15.938 1.00 97.00 304 THR A CA 1
ATOM 2373 C C . THR A 1 304 ? -3.793 -11.980 14.754 1.00 97.00 304 THR A C 1
ATOM 2375 O O . THR A 1 304 ? -2.602 -11.692 14.789 1.00 97.00 304 THR A O 1
ATOM 2378 N N . LYS A 1 305 ? -4.562 -11.672 13.702 1.00 98.44 305 LYS A N 1
ATOM 2379 C CA . LYS A 1 305 ? -4.082 -11.070 12.449 1.00 98.44 305 LYS A CA 1
ATOM 2380 C C . LYS A 1 305 ? -4.430 -9.594 12.377 1.00 98.44 305 LYS A C 1
ATOM 2382 O O . LYS A 1 305 ? -5.445 -9.180 12.927 1.00 98.44 305 LYS A O 1
ATOM 2387 N N . TYR A 1 306 ? -3.638 -8.819 11.637 1.00 98.56 306 TYR A N 1
ATOM 2388 C CA . TYR A 1 306 ? -3.981 -7.422 11.342 1.00 98.56 306 TYR A CA 1
ATOM 2389 C C . TYR A 1 306 ? -5.263 -7.319 10.507 1.00 98.56 306 TYR A C 1
ATOM 2391 O O . TYR A 1 306 ? -6.136 -6.502 10.785 1.00 98.56 306 TYR A O 1
ATOM 2399 N N . VAL A 1 307 ? -5.394 -8.195 9.509 1.00 98.44 307 VAL A N 1
ATOM 2400 C CA . VAL A 1 307 ? -6.607 -8.354 8.702 1.00 98.44 307 VAL A CA 1
ATOM 2401 C C . VAL A 1 307 ? -7.366 -9.564 9.240 1.00 98.44 307 VAL A C 1
ATOM 2403 O O . VAL A 1 307 ? -7.127 -10.710 8.854 1.00 98.44 307 VAL A O 1
ATOM 2406 N N . THR A 1 308 ? -8.238 -9.321 10.217 1.00 98.06 308 THR A N 1
ATOM 2407 C CA . THR A 1 308 ? -8.973 -10.371 10.946 1.00 98.06 308 THR A CA 1
ATOM 2408 C C . THR A 1 308 ? -9.917 -11.176 10.048 1.00 98.06 308 THR A C 1
ATOM 2410 O O . THR A 1 308 ? -10.000 -12.403 10.160 1.00 98.06 308 THR A O 1
ATOM 2413 N N . VAL A 1 309 ? -10.551 -10.508 9.089 1.00 97.50 309 VAL A N 1
ATOM 2414 C CA . VAL A 1 309 ? -11.412 -11.041 8.038 1.00 97.50 309 VAL A CA 1
ATOM 2415 C C . VAL A 1 309 ? -10.769 -10.628 6.713 1.00 97.50 309 VAL A C 1
ATOM 2417 O O . VAL A 1 309 ? -10.756 -9.441 6.405 1.00 97.50 309 VAL A O 1
ATOM 2420 N N . PRO A 1 310 ? -10.174 -11.563 5.956 1.00 96.75 310 PRO A N 1
ATOM 2421 C CA . PRO A 1 310 ? -9.521 -11.242 4.704 1.00 96.75 310 PRO A CA 1
ATOM 2422 C C . PRO A 1 310 ? -10.571 -11.132 3.604 1.00 96.75 310 PRO A C 1
ATOM 2424 O O . PRO A 1 310 ? -11.645 -11.737 3.690 1.00 96.75 310 PRO A O 1
ATOM 2427 N N . SER A 1 311 ? -10.226 -10.387 2.567 1.00 95.50 311 SER A N 1
ATOM 2428 C CA . SER A 1 311 ? -11.049 -10.276 1.370 1.00 95.50 311 SER A CA 1
ATOM 2429 C C . SER A 1 311 ? -11.041 -11.596 0.617 1.00 95.50 311 SER A C 1
ATOM 2431 O O . SER A 1 311 ? -10.008 -12.264 0.510 1.00 95.50 311 SER A O 1
ATOM 2433 N N . GLU A 1 312 ? -12.195 -11.976 0.092 1.00 89.44 312 GLU A N 1
ATOM 2434 C CA . GLU A 1 312 ? -12.290 -13.021 -0.917 1.00 89.44 312 GLU A CA 1
ATOM 2435 C C . GLU A 1 312 ? -11.920 -12.374 -2.255 1.00 89.44 312 GLU A C 1
ATOM 2437 O O . GLU A 1 312 ? -12.690 -11.598 -2.813 1.00 89.44 312 GLU A O 1
ATOM 2442 N N . HIS A 1 313 ? -10.700 -12.621 -2.732 1.00 65.94 313 HIS A N 1
ATOM 2443 C CA . HIS A 1 313 ? -10.346 -12.293 -4.109 1.00 65.94 313 HIS A CA 1
ATOM 2444 C C . HIS A 1 313 ? -10.893 -13.401 -5.012 1.00 65.94 313 HIS A C 1
ATOM 2446 O O . HIS A 1 313 ? -10.488 -14.558 -4.859 1.00 65.94 313 HIS A O 1
ATOM 2452 N N . ASP A 1 314 ? -11.830 -13.040 -5.893 1.00 41.19 314 ASP A N 1
ATOM 2453 C CA . ASP A 1 314 ? -12.232 -13.861 -7.044 1.00 41.19 314 ASP A CA 1
ATOM 2454 C C . ASP A 1 314 ? -11.079 -13.998 -8.055 1.00 41.19 314 ASP A C 1
ATOM 2456 O O . ASP A 1 314 ? -10.357 -12.996 -8.279 1.00 41.19 314 ASP A O 1
#

Nearest PDB structures (foldseek):
  7exr-assembly1_B  TM=7.890E-01  e=2.703E-14  Arabidopsis thaliana
  7exg-assembly1_B  TM=7.580E-01  e=3.886E-14  Arabidopsis thaliana
  7exf-assembly2_A  TM=7.344E-01  e=1.154E-13  Arabidopsis thaliana
  8d89-assembly1_A  TM=7.068E-01  e=1.317E-01  metagenome
  1lrn-assembly1_A  TM=5.456E-01  e=2.412E-01  Aquifex aeolicus

Mean predicted aligned error: 3.63 Å

Foldseek 3Di:
DVPVPADWQDDDPDIDHQDLCVCLVVLVVCLVVVNQADEPEDLVVCVVRRCVCVPDPCSSVVNVQSVLVSCVVSVHAYEYYPDDLVRLLSVLVRDRHQEYEQFHEDCPDPACLVLVLSNQLSLVVCQVSQHFYASHEAEQACDDDPDPLQHDVLNLVLLLQRLQRLGDYHHSHDPPRHDPLSQCQQAPPVRHGQYFSGHKHFDPVPNPCCLQCLVAWRKTWTWAADPNWIKIKIKTWRSHVVQAWHKHKAQVVSVVADPQFWK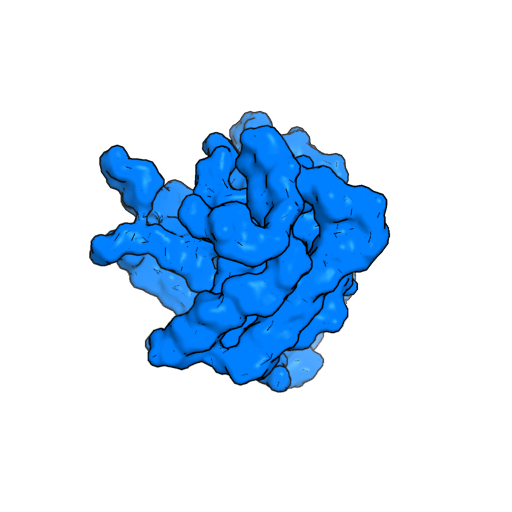AWLVVRDIDRDRMDIDTDGHGDMTMMITGHPPDHRPDACSSHSNRDGHDDD